Protein AF-A0AAD9Z1I6-F1 (afdb_monomer_lite)

Radius of gyration: 18.38 Å; chains: 1; bounding box: 51×48×44 Å

Sequence (221 aa):
MAVVKNGMLHIYGGSETFVGSNDYGVANGSITIEDNIHLISINLTTSWDWKTDTVETIMNVTSDPRTGQSPPQVVRGALYQGSAEDYNFYLYGGTTSYLNTTFQGWQNTTPATYSLWAYDDTLRQEWDQFNVGPSEANRSSSGASAEAPDQGLAFYFNGEIDNGSSSATANLMSSVQTVLDGMIVINAEDHNARNLSTSIVVRNRPRIQGQMQYVPSIGEK

Secondary structure (DSSP, 8-state):
-EEEETTEEEEE-SEEEEEEE-TTS-EEEEEEEEE--EEEEEE-SS---TTT---EEEEEPPPPTTT-PPPP--BS-EEE---TT--EEEEE--B---S-TTSTT--PPPPGGG-EEEEETTTT--EEEE---GGGSS--SEEEEEEEGGGTEEEEEEEEE-TTS-TTTTT--TT--EE--SEEEEETTT--EEEE--HHHHTT----S------TTTT--

Foldseek 3Di:
DWDDEPQKIKDAKDKDWDFDADPVRHGDHDIDIGIDQWIKMFGRPDDDDPVPDDRIDTHGFAAAPVPRHTDARFDAWDWARFANPDQKIKTAAGFQDVPDCPDPSGDAFAFQQFRMKIARNPDPRHIHTDRQDDLRRWGANHAAKEDDNNQRKIKGFKAWGALRRHPVRVPPDPPDTDMNAAMWIARNVVRHIDGHGPCVPPVPDTGRYDYDYDDPPVPPD

Organism: NCBI:txid209136

Structure (mmCIF, N/CA/C/O backbone):
data_AF-A0AAD9Z1I6-F1
#
_entry.id   AF-A0AAD9Z1I6-F1
#
loop_
_atom_site.group_PDB
_atom_site.id
_atom_site.type_symbol
_atom_site.label_atom_id
_atom_site.label_alt_id
_atom_site.label_comp_id
_atom_site.label_asym_id
_atom_site.label_entity_id
_atom_site.label_seq_id
_atom_site.pdbx_PDB_ins_code
_atom_site.Cartn_x
_atom_site.Cartn_y
_atom_site.Cartn_z
_atom_site.occupancy
_atom_site.B_iso_or_equiv
_atom_site.auth_seq_id
_atom_site.auth_comp_id
_atom_site.auth_asym_id
_atom_site.auth_atom_id
_atom_site.pdbx_PDB_model_num
ATOM 1 N N . MET A 1 1 ? -1.842 7.663 -1.336 1.00 92.31 1 MET A N 1
ATOM 2 C CA . MET A 1 1 ? -2.888 6.654 -1.019 1.00 92.31 1 MET A CA 1
ATOM 3 C C . MET A 1 1 ? -3.328 6.896 0.413 1.00 92.31 1 MET A C 1
ATOM 5 O O . MET A 1 1 ? -2.552 7.521 1.126 1.00 92.31 1 MET A O 1
ATOM 9 N N . ALA A 1 2 ? -4.518 6.464 0.837 1.00 94.81 2 ALA A N 1
ATOM 10 C CA . ALA A 1 2 ? -4.973 6.725 2.203 1.00 94.81 2 ALA A CA 1
ATOM 11 C C . ALA A 1 2 ? -5.809 5.580 2.787 1.00 94.81 2 ALA A C 1
ATOM 13 O O . ALA A 1 2 ? -6.484 4.881 2.033 1.00 94.81 2 ALA A O 1
ATOM 14 N N . VAL A 1 3 ? -5.768 5.421 4.110 1.00 95.75 3 VAL A N 1
ATOM 15 C CA . VAL A 1 3 ? -6.552 4.441 4.879 1.00 95.75 3 VAL A CA 1
ATOM 16 C C . VAL A 1 3 ? -6.915 5.019 6.241 1.00 95.75 3 VAL A C 1
ATOM 18 O O . VAL A 1 3 ? -6.158 5.813 6.795 1.00 95.75 3 VAL A O 1
ATOM 21 N N . VAL A 1 4 ? -8.070 4.633 6.780 1.00 94.81 4 VAL A N 1
ATOM 22 C CA . VAL A 1 4 ? -8.434 4.940 8.166 1.00 94.81 4 VAL A CA 1
ATOM 23 C C . VAL A 1 4 ? -8.218 3.695 9.014 1.00 94.81 4 VAL A C 1
ATOM 25 O O . VAL A 1 4 ? -8.762 2.639 8.695 1.00 94.81 4 VAL A O 1
ATOM 28 N N . LYS A 1 5 ? -7.451 3.823 10.095 1.00 93.81 5 LYS A N 1
ATOM 29 C CA . LYS A 1 5 ? -7.190 2.756 11.063 1.00 93.81 5 LYS A CA 1
ATOM 30 C C . LYS A 1 5 ? -7.170 3.354 12.466 1.00 93.81 5 LYS A C 1
ATOM 32 O O . LYS A 1 5 ? -6.691 4.463 12.646 1.00 93.81 5 LYS A O 1
ATOM 37 N N . ASN A 1 6 ? -7.792 2.684 13.438 1.00 91.00 6 ASN A N 1
ATOM 38 C CA . ASN A 1 6 ? -7.785 3.087 14.856 1.00 91.00 6 ASN A CA 1
ATOM 39 C C . ASN A 1 6 ? -8.142 4.566 15.137 1.00 91.00 6 ASN A C 1
ATOM 41 O O . ASN A 1 6 ? -7.641 5.175 16.079 1.00 91.00 6 ASN A O 1
ATOM 45 N N . GLY A 1 7 ? -9.026 5.165 14.329 1.00 91.19 7 GLY A N 1
ATOM 46 C CA . GLY A 1 7 ? -9.399 6.578 14.471 1.00 91.19 7 GLY A CA 1
ATOM 47 C C . GLY A 1 7 ? -8.363 7.571 13.933 1.00 91.19 7 GLY A C 1
ATOM 48 O O . GLY A 1 7 ? -8.481 8.764 14.201 1.00 91.19 7 GLY A O 1
ATOM 49 N N . MET A 1 8 ? -7.385 7.115 13.154 1.00 92.75 8 MET A N 1
ATOM 50 C CA . MET A 1 8 ? -6.426 7.935 12.420 1.00 92.75 8 MET A CA 1
ATOM 51 C C . MET A 1 8 ? -6.578 7.741 10.910 1.00 92.75 8 MET A C 1
ATOM 53 O O . MET A 1 8 ? -6.830 6.640 10.424 1.00 92.75 8 MET A O 1
ATOM 57 N N . LEU A 1 9 ? -6.435 8.828 10.154 1.00 94.62 9 LEU A N 1
ATOM 58 C CA . LEU A 1 9 ? -6.256 8.803 8.706 1.00 94.62 9 LEU A CA 1
ATOM 59 C C . LEU A 1 9 ? -4.764 8.763 8.404 1.00 94.62 9 LEU A C 1
ATOM 61 O O . LEU A 1 9 ? -4.058 9.713 8.730 1.00 94.62 9 LEU A O 1
ATOM 65 N N . HIS A 1 10 ? -4.313 7.723 7.720 1.00 95.38 10 HIS A N 1
ATOM 66 C CA . HIS A 1 10 ? -2.945 7.586 7.240 1.00 95.38 10 HIS A CA 1
ATOM 67 C C . HIS A 1 10 ? -2.876 7.886 5.751 1.00 95.38 10 HIS A C 1
ATOM 69 O O . HIS A 1 10 ? -3.701 7.401 4.976 1.00 95.38 10 HIS A O 1
ATOM 75 N N . ILE A 1 11 ? -1.871 8.654 5.344 1.00 94.44 11 ILE A N 1
ATOM 76 C CA . ILE A 1 11 ? -1.566 8.985 3.957 1.00 94.44 11 ILE A CA 1
ATOM 77 C C . ILE A 1 11 ? -0.121 8.583 3.685 1.00 94.44 11 ILE A C 1
ATOM 79 O O . ILE A 1 11 ? 0.808 9.078 4.322 1.00 94.44 11 ILE A O 1
ATOM 83 N N . TYR A 1 12 ? 0.055 7.697 2.709 1.00 93.62 12 TYR A N 1
ATOM 84 C CA . TYR A 1 12 ? 1.365 7.226 2.269 1.00 93.62 12 TYR A CA 1
ATOM 85 C C . TYR A 1 12 ? 1.517 7.366 0.752 1.00 93.62 12 TYR A C 1
ATOM 87 O O . TYR A 1 12 ? 0.584 7.069 -0.014 1.00 93.62 12 TYR A O 1
ATOM 95 N N . GLY A 1 13 ? 2.689 7.835 0.323 1.00 87.69 13 GLY A N 1
ATOM 96 C CA . GLY A 1 13 ? 3.002 8.160 -1.069 1.00 87.69 13 GLY A CA 1
ATOM 97 C C . GLY A 1 13 ? 2.219 9.363 -1.612 1.00 87.69 13 GLY A C 1
ATOM 98 O O . GLY A 1 13 ? 1.579 10.111 -0.871 1.00 87.69 13 GLY A O 1
ATOM 99 N N . GLY A 1 14 ? 2.231 9.524 -2.936 1.00 84.44 14 GLY A N 1
ATOM 100 C CA . GLY A 1 14 ? 1.747 10.736 -3.613 1.00 84.44 14 GLY A CA 1
ATOM 101 C C . GLY A 1 14 ? 2.885 11.712 -3.901 1.00 84.44 14 GLY A C 1
ATOM 102 O O . GLY A 1 14 ? 4.032 11.406 -3.601 1.00 84.44 14 GLY A O 1
ATOM 103 N N . SER A 1 15 ? 2.569 12.859 -4.505 1.00 85.12 15 SER A N 1
ATOM 104 C CA . SER A 1 15 ? 3.568 13.885 -4.819 1.00 85.12 15 SER A CA 1
ATOM 105 C C . SER A 1 15 ? 3.502 15.041 -3.827 1.00 85.12 15 SER A C 1
ATOM 107 O O . SER A 1 15 ? 2.415 15.502 -3.480 1.00 85.12 15 SER A O 1
ATOM 109 N N . GLU A 1 16 ? 4.663 15.524 -3.414 1.00 86.00 16 GLU A N 1
ATOM 110 C CA . GLU A 1 16 ? 4.864 16.620 -2.476 1.00 86.00 16 GLU A CA 1
ATOM 111 C C . GLU A 1 16 ? 5.755 17.694 -3.108 1.00 86.00 16 GLU A C 1
ATOM 113 O O . GLU A 1 16 ? 6.582 17.428 -3.981 1.00 86.00 16 GLU A O 1
ATOM 118 N N . THR A 1 17 ? 5.542 18.941 -2.695 1.00 86.88 17 THR A N 1
ATOM 119 C CA . THR A 1 17 ? 6.359 20.073 -3.126 1.00 86.88 17 THR A CA 1
ATOM 120 C C . THR A 1 17 ? 7.393 20.389 -2.058 1.00 86.88 17 THR A C 1
ATOM 122 O O . THR A 1 17 ? 7.037 20.775 -0.949 1.00 86.88 17 THR A O 1
ATOM 125 N N . PHE A 1 18 ? 8.666 20.291 -2.418 1.00 83.56 18 PHE A N 1
ATOM 126 C CA . PHE A 1 18 ? 9.790 20.591 -1.546 1.00 83.56 18 PHE A CA 1
ATOM 127 C C . PHE A 1 18 ? 10.361 21.964 -1.891 1.00 83.56 18 PHE A C 1
ATOM 129 O O . PHE A 1 18 ? 10.536 22.321 -3.060 1.00 83.56 18 PHE A O 1
ATOM 136 N N . VAL A 1 19 ? 10.669 22.743 -0.858 1.00 85.75 19 VAL A N 1
ATOM 137 C CA . VAL A 1 19 ? 11.405 23.998 -0.983 1.00 85.75 19 VAL A CA 1
ATOM 138 C C . VAL A 1 19 ? 12.446 24.051 0.123 1.00 85.75 19 VAL A C 1
ATOM 140 O O . VAL A 1 19 ? 12.139 23.805 1.287 1.00 85.75 19 VAL A O 1
ATOM 143 N N . GLY A 1 20 ? 13.695 24.344 -0.243 1.00 79.19 20 GLY A N 1
ATOM 144 C CA . GLY A 1 20 ? 14.735 24.587 0.752 1.00 79.19 20 GLY A CA 1
ATOM 145 C C . GLY A 1 20 ? 14.329 25.745 1.662 1.00 79.19 20 GLY A C 1
ATOM 146 O O . GLY A 1 20 ? 13.662 26.679 1.222 1.00 79.19 20 GLY A O 1
ATOM 147 N N . SER A 1 21 ? 14.722 25.703 2.928 1.00 82.50 21 SER A N 1
ATOM 148 C CA . SER A 1 21 ? 14.569 26.824 3.856 1.00 82.50 21 SER A CA 1
ATOM 149 C C . SER A 1 21 ? 15.943 27.315 4.289 1.00 82.50 21 SER A C 1
ATOM 151 O O . SER A 1 21 ? 16.862 26.518 4.471 1.00 82.50 21 SER A O 1
ATOM 153 N N . ASN A 1 22 ? 16.101 28.625 4.466 1.00 81.50 22 ASN A N 1
ATOM 154 C CA . ASN A 1 22 ? 17.287 29.157 5.134 1.00 81.50 22 ASN A CA 1
ATOM 155 C C . ASN A 1 22 ? 17.230 28.898 6.653 1.00 81.50 22 ASN A C 1
ATOM 157 O O . ASN A 1 22 ? 16.216 28.438 7.179 1.00 81.50 22 ASN A O 1
ATOM 161 N N . ASP A 1 23 ? 18.294 29.269 7.367 1.00 84.38 23 ASP A N 1
ATOM 162 C CA . ASP A 1 23 ? 18.404 29.120 8.830 1.00 84.38 23 ASP A CA 1
ATOM 163 C C . ASP A 1 23 ? 17.313 29.871 9.625 1.00 84.38 23 ASP A C 1
ATOM 165 O O . ASP A 1 23 ? 17.155 29.660 10.825 1.00 84.38 23 ASP A O 1
ATOM 169 N N . TYR A 1 24 ? 16.545 30.746 8.966 1.00 81.31 24 TYR A N 1
ATOM 170 C CA . TYR A 1 24 ? 15.430 31.499 9.544 1.00 81.31 24 TYR A CA 1
ATOM 171 C C . TYR A 1 24 ? 14.056 30.911 9.182 1.00 81.31 24 TYR A C 1
ATOM 173 O O . TYR A 1 24 ? 13.036 31.550 9.434 1.00 81.31 24 TYR A O 1
ATOM 181 N N . GLY A 1 25 ? 14.012 29.726 8.561 1.00 75.00 25 GLY A N 1
ATOM 182 C CA . GLY A 1 25 ? 12.773 29.058 8.148 1.00 75.00 25 GLY A CA 1
ATOM 183 C C . GLY A 1 25 ? 12.077 29.707 6.949 1.00 75.00 25 GLY A C 1
ATOM 184 O O . GLY A 1 25 ? 10.952 29.341 6.616 1.00 75.00 25 GLY A O 1
ATOM 185 N N . VAL A 1 26 ? 12.720 30.671 6.281 1.00 83.25 26 VAL A N 1
ATOM 186 C CA . VAL A 1 26 ? 12.178 31.302 5.074 1.00 83.25 26 VAL A CA 1
ATOM 187 C C . VAL A 1 26 ? 12.525 30.434 3.875 1.00 83.25 26 VAL A C 1
ATOM 189 O O . VAL A 1 26 ? 13.690 30.071 3.691 1.00 83.25 26 VAL A O 1
ATOM 192 N N . ALA A 1 27 ? 11.518 30.142 3.048 1.00 81.44 27 ALA A N 1
ATOM 193 C CA . ALA A 1 27 ? 11.693 29.438 1.785 1.00 81.44 27 ALA A CA 1
ATOM 194 C C . ALA A 1 27 ? 12.800 30.107 0.949 1.00 81.44 27 ALA A C 1
ATOM 196 O O . ALA A 1 27 ? 12.717 31.282 0.585 1.00 81.44 27 ALA A O 1
ATOM 197 N N . ASN A 1 28 ? 13.860 29.354 0.689 1.00 80.94 28 ASN A N 1
ATOM 198 C CA . ASN A 1 28 ? 15.049 29.762 -0.031 1.00 80.94 28 ASN A CA 1
ATOM 199 C C . ASN A 1 28 ? 15.549 28.579 -0.867 1.00 80.94 28 ASN A C 1
ATOM 201 O O . ASN A 1 28 ? 16.143 27.636 -0.345 1.00 80.94 28 ASN A O 1
ATOM 205 N N . GLY A 1 29 ? 15.298 28.631 -2.172 1.00 80.69 29 GLY A N 1
ATOM 206 C CA . GLY A 1 29 ? 15.714 27.601 -3.115 1.00 80.69 29 GLY A CA 1
ATOM 207 C C . GLY A 1 29 ? 14.711 27.411 -4.244 1.00 80.69 29 GLY A C 1
ATOM 208 O O . GLY A 1 29 ? 13.663 28.056 -4.291 1.00 80.69 29 GLY A O 1
ATOM 209 N N . SER A 1 30 ? 15.054 26.518 -5.166 1.00 82.25 30 SER A N 1
ATOM 210 C CA . SER A 1 30 ? 14.133 26.071 -6.206 1.00 82.25 30 SER A CA 1
ATOM 211 C C . SER A 1 30 ? 13.047 25.187 -5.604 1.00 82.25 30 SER A C 1
ATOM 213 O O . SER A 1 30 ? 13.321 24.366 -4.733 1.00 82.25 30 SER A O 1
ATOM 215 N N . ILE A 1 31 ? 11.826 25.350 -6.104 1.00 84.81 31 ILE A N 1
ATOM 216 C CA . ILE A 1 31 ? 10.712 24.454 -5.809 1.00 84.81 31 ILE A CA 1
ATOM 217 C C . ILE A 1 31 ? 10.910 23.168 -6.616 1.00 84.81 31 ILE A C 1
ATOM 219 O O . ILE A 1 31 ? 11.106 23.235 -7.832 1.00 84.81 31 ILE A O 1
ATOM 223 N N . THR A 1 32 ? 10.834 22.015 -5.960 1.00 85.31 32 THR A N 1
ATOM 224 C CA . THR A 1 32 ? 10.881 20.691 -6.598 1.00 85.31 32 THR A CA 1
ATOM 225 C C . THR A 1 32 ? 9.619 19.902 -6.256 1.00 85.31 32 THR A C 1
ATOM 227 O O . THR A 1 32 ? 9.061 20.073 -5.176 1.00 85.31 32 THR A O 1
ATOM 230 N N . ILE A 1 33 ? 9.129 19.076 -7.182 1.00 85.19 33 ILE A N 1
ATOM 231 C CA . ILE A 1 33 ? 7.944 18.231 -6.976 1.00 85.19 33 ILE A CA 1
ATOM 232 C C . ILE A 1 33 ? 8.412 16.786 -7.022 1.00 85.19 33 ILE A C 1
ATOM 234 O O . ILE A 1 33 ? 8.887 16.335 -8.061 1.00 85.19 33 ILE A O 1
ATOM 238 N N . GLU A 1 34 ? 8.257 16.079 -5.911 1.00 85.44 34 GLU A N 1
ATOM 239 C CA . GLU A 1 34 ? 8.837 14.752 -5.694 1.00 85.44 34 GLU A CA 1
ATOM 240 C C . GLU A 1 34 ? 7.814 13.810 -5.072 1.00 85.44 34 GLU A C 1
ATOM 242 O O . GLU A 1 34 ? 6.710 14.230 -4.731 1.00 85.44 34 GLU A O 1
ATOM 247 N N . ASP A 1 35 ? 8.166 12.539 -4.908 1.00 85.50 35 ASP A N 1
ATOM 248 C CA . ASP A 1 35 ? 7.337 11.614 -4.141 1.00 85.50 35 ASP A CA 1
ATOM 249 C C . ASP A 1 35 ? 7.425 11.935 -2.640 1.00 85.50 35 ASP A C 1
ATOM 251 O O . ASP A 1 35 ? 8.503 12.191 -2.104 1.00 85.50 35 ASP A O 1
ATOM 255 N N . ASN A 1 36 ? 6.281 11.893 -1.954 1.00 87.19 36 ASN A N 1
ATOM 256 C CA . ASN A 1 36 ? 6.214 12.005 -0.501 1.00 87.19 36 ASN A CA 1
ATOM 257 C C . ASN A 1 36 ? 6.940 10.808 0.134 1.00 87.19 36 ASN A C 1
ATOM 259 O O . ASN A 1 36 ? 6.563 9.649 -0.072 1.00 87.19 36 ASN A O 1
ATOM 263 N N . ILE A 1 37 ? 7.966 11.110 0.927 1.00 87.31 37 ILE A N 1
ATOM 264 C CA . ILE A 1 37 ? 8.825 10.126 1.595 1.00 87.31 37 ILE A CA 1
ATOM 265 C C . ILE A 1 37 ? 8.408 9.843 3.044 1.00 87.31 37 ILE A C 1
ATOM 267 O O . ILE A 1 37 ? 9.095 9.102 3.749 1.00 87.31 37 ILE A O 1
ATOM 271 N N . HIS A 1 38 ? 7.298 10.426 3.489 1.00 90.75 38 HIS A N 1
ATOM 272 C CA . HIS A 1 38 ? 6.789 10.362 4.851 1.00 90.75 38 HIS A CA 1
ATOM 273 C C . HIS A 1 38 ? 5.449 9.622 4.929 1.00 90.75 38 HIS A C 1
ATOM 275 O O . HIS A 1 38 ? 4.674 9.548 3.971 1.00 90.75 38 HIS A O 1
ATOM 281 N N . LEU A 1 39 ? 5.159 9.095 6.118 1.00 93.31 39 LEU A N 1
ATOM 282 C CA . LEU A 1 39 ? 3.814 8.689 6.505 1.00 93.31 39 LEU A CA 1
ATOM 283 C C . LEU A 1 39 ? 3.157 9.866 7.225 1.00 93.31 39 LEU A C 1
ATOM 285 O O . LEU A 1 39 ? 3.594 10.263 8.305 1.00 93.31 39 LEU A O 1
ATOM 289 N N . ILE A 1 40 ? 2.106 10.421 6.631 1.00 93.50 40 ILE A N 1
ATOM 290 C CA . ILE A 1 40 ? 1.338 11.515 7.228 1.00 93.50 40 ILE A CA 1
ATOM 291 C C . ILE A 1 40 ? 0.131 10.900 7.924 1.00 93.50 40 ILE A C 1
ATOM 293 O O . ILE A 1 40 ? -0.593 10.114 7.317 1.00 93.50 40 ILE A O 1
ATOM 297 N N . SER A 1 41 ? -0.088 11.234 9.192 1.00 93.69 41 SER A N 1
ATOM 298 C CA . SER A 1 41 ? -1.228 10.736 9.967 1.00 93.69 41 SER A CA 1
ATOM 299 C C . SER A 1 41 ? -2.023 11.878 10.578 1.00 93.69 41 SER A C 1
ATOM 301 O O . SER A 1 41 ? -1.446 12.842 11.073 1.00 93.69 41 SER A O 1
ATOM 303 N N . ILE A 1 42 ? -3.349 11.777 10.540 1.00 92.75 42 ILE A N 1
ATOM 304 C CA . ILE A 1 42 ? -4.271 12.792 11.057 1.00 92.75 42 ILE A CA 1
ATOM 305 C C . ILE A 1 42 ? -5.229 12.120 12.033 1.00 92.75 42 ILE A C 1
ATOM 307 O O . ILE A 1 42 ? -5.910 11.157 11.681 1.00 92.75 42 ILE A O 1
ATOM 311 N N . ASN A 1 43 ? -5.314 12.645 13.253 1.00 91.12 43 ASN A N 1
ATOM 312 C CA . ASN A 1 43 ? -6.239 12.132 14.257 1.00 91.12 43 ASN A CA 1
ATOM 313 C C . ASN A 1 43 ? -7.691 12.522 13.913 1.00 91.12 43 ASN A C 1
ATOM 315 O O . ASN A 1 43 ? -8.015 13.703 13.799 1.00 91.12 43 ASN A O 1
ATOM 319 N N . LEU A 1 44 ? -8.568 11.526 13.767 1.00 91.75 44 LEU A N 1
ATOM 320 C CA . LEU A 1 44 ? -9.995 11.693 13.470 1.00 91.75 44 LEU A CA 1
ATOM 321 C C . LEU A 1 44 ? -10.902 11.553 14.704 1.00 91.75 44 LEU A C 1
ATOM 323 O O . LEU A 1 44 ? -12.119 11.687 14.587 1.00 91.75 44 LEU A O 1
ATOM 327 N N . THR A 1 45 ? -10.348 11.281 15.888 1.00 91.38 45 THR A N 1
ATOM 328 C CA . THR A 1 45 ? -11.120 11.170 17.144 1.00 91.38 45 THR A CA 1
ATOM 329 C C . THR A 1 45 ? -11.591 12.524 17.680 1.00 91.38 45 THR A C 1
ATOM 331 O O . THR A 1 45 ? -12.493 12.587 18.516 1.00 91.38 45 THR A O 1
ATOM 334 N N . THR A 1 46 ? -11.019 13.615 17.171 1.00 88.81 46 THR A N 1
ATOM 335 C CA . THR A 1 46 ? -11.372 14.995 17.508 1.00 88.81 46 THR A CA 1
ATOM 336 C C . THR A 1 46 ? -11.711 15.776 16.245 1.00 88.81 46 THR A C 1
ATOM 338 O O . THR A 1 46 ? -11.101 15.577 15.197 1.00 88.81 46 THR A O 1
ATOM 341 N N . SER A 1 47 ? -12.676 16.692 16.338 1.00 88.19 47 SER A N 1
ATOM 342 C CA . SER A 1 47 ? -12.925 17.662 15.266 1.00 88.19 47 SER A CA 1
ATOM 343 C C . SER A 1 47 ? -11.757 18.639 15.144 1.00 88.19 47 SER A C 1
ATOM 345 O O . SER A 1 47 ? -11.133 18.967 16.151 1.00 88.19 47 SER A O 1
ATOM 347 N N . TRP A 1 48 ? -11.494 19.111 13.928 1.00 88.12 48 TRP A N 1
ATOM 348 C CA . TRP A 1 48 ? -10.402 20.032 13.627 1.00 88.12 48 TRP A CA 1
ATOM 349 C C . TRP A 1 48 ? -10.816 21.062 12.571 1.00 88.12 48 TRP A C 1
ATOM 351 O O . TRP A 1 48 ? -11.673 20.786 11.724 1.00 88.12 48 TRP A O 1
ATOM 361 N N . ASP A 1 49 ? -10.211 22.248 12.624 1.00 86.69 49 ASP A N 1
ATOM 362 C CA . ASP A 1 49 ? -10.313 23.302 11.613 1.00 86.69 49 ASP A CA 1
ATOM 363 C C . ASP A 1 49 ? -8.978 23.442 10.874 1.00 86.69 49 ASP A C 1
ATOM 365 O O . ASP A 1 49 ? -7.954 23.816 11.444 1.00 86.69 49 ASP A O 1
ATOM 369 N N . TRP A 1 50 ? -9.007 23.187 9.565 1.00 81.81 50 TRP A N 1
ATOM 370 C CA . TRP A 1 50 ? -7.842 23.258 8.680 1.00 81.81 50 TRP A CA 1
ATOM 371 C C . TRP A 1 50 ? -7.137 24.622 8.676 1.00 81.81 50 TRP A C 1
ATOM 373 O O . TRP A 1 50 ? -5.991 24.716 8.240 1.00 81.81 50 TRP A O 1
ATOM 383 N N . LYS A 1 51 ? -7.817 25.693 9.105 1.00 85.12 51 LYS A N 1
ATOM 384 C CA . LYS A 1 51 ? -7.250 27.047 9.148 1.00 85.12 51 LYS A CA 1
ATOM 385 C C . LYS A 1 51 ? -6.442 27.327 10.405 1.00 85.12 51 LYS A C 1
ATOM 387 O O . LYS A 1 51 ? -5.609 28.231 10.375 1.00 85.12 51 LYS A O 1
ATOM 392 N N . THR A 1 52 ? -6.744 26.648 11.507 1.00 85.06 52 THR A N 1
ATOM 393 C CA . THR A 1 52 ? -6.200 26.989 12.829 1.00 85.06 52 THR A CA 1
ATOM 394 C C . THR A 1 52 ? -5.433 25.855 13.473 1.00 85.06 52 THR A C 1
ATOM 396 O O . THR A 1 52 ? -4.562 26.125 14.298 1.00 85.06 52 THR A O 1
ATOM 399 N N . ASP A 1 53 ? -5.722 24.614 13.093 1.00 83.06 53 ASP A N 1
ATOM 400 C CA . ASP A 1 53 ? -5.217 23.446 13.792 1.00 83.06 53 ASP A CA 1
ATOM 401 C C . ASP A 1 53 ? -4.140 22.751 12.958 1.00 83.06 53 ASP A C 1
ATOM 403 O O . ASP A 1 53 ? -4.356 22.376 11.804 1.00 83.06 53 ASP A O 1
ATOM 407 N N . THR A 1 54 ? -2.976 22.520 13.563 1.00 75.88 54 THR A N 1
ATOM 408 C CA . THR A 1 54 ? -1.989 21.571 13.037 1.00 75.88 54 THR A CA 1
ATOM 409 C C . THR A 1 54 ? -2.292 20.204 13.638 1.00 75.88 54 THR A C 1
ATOM 411 O O . THR A 1 54 ? -1.929 19.927 14.779 1.00 75.88 54 THR A O 1
ATOM 414 N N . VAL A 1 55 ? -3.007 19.366 12.888 1.00 83.81 55 VAL A N 1
ATOM 415 C CA . VAL A 1 55 ? -3.433 18.023 13.336 1.00 83.81 55 VAL A CA 1
ATOM 416 C C . VAL A 1 55 ? -2.646 16.882 12.701 1.00 83.81 55 VAL A C 1
ATOM 418 O O . VAL A 1 55 ? -2.877 15.715 13.018 1.00 83.81 55 VAL A O 1
ATOM 421 N N . GLU A 1 56 ? -1.732 17.214 11.795 1.00 88.31 56 GLU A N 1
ATOM 422 C CA . GLU A 1 56 ? -0.900 16.239 11.111 1.00 88.31 56 GLU A CA 1
ATOM 423 C C . GLU A 1 56 ? 0.308 15.839 11.958 1.00 88.31 56 GLU A C 1
ATOM 425 O O . GLU A 1 56 ? 0.988 16.660 12.572 1.00 88.31 56 GLU A O 1
ATOM 430 N N . THR A 1 57 ? 0.583 14.542 11.966 1.00 90.00 57 THR A N 1
ATOM 431 C CA . THR A 1 57 ? 1.834 13.964 12.441 1.00 90.00 57 THR A CA 1
ATOM 432 C C . THR A 1 57 ? 2.576 13.429 11.229 1.00 90.00 57 THR A C 1
ATOM 434 O O . THR A 1 57 ? 2.069 12.556 10.523 1.00 90.00 57 THR A O 1
ATOM 437 N N . ILE A 1 58 ? 3.772 13.959 10.985 1.00 90.12 58 ILE A N 1
ATOM 438 C CA . ILE A 1 58 ? 4.642 13.533 9.889 1.00 90.12 58 ILE A CA 1
ATOM 439 C C . ILE A 1 58 ? 5.674 12.570 10.466 1.00 90.12 58 ILE A C 1
ATOM 441 O O . ILE A 1 58 ? 6.474 12.943 11.325 1.00 90.12 58 ILE A O 1
ATOM 445 N N . MET A 1 59 ? 5.642 11.323 10.008 1.00 90.25 59 MET A N 1
ATOM 446 C CA . MET A 1 59 ? 6.540 10.268 10.465 1.00 90.25 59 MET A CA 1
ATOM 447 C C . MET A 1 59 ? 7.518 9.882 9.363 1.00 90.25 59 MET A C 1
ATOM 449 O O . MET A 1 59 ? 7.150 9.707 8.197 1.00 90.25 59 MET A O 1
ATOM 453 N N . ASN A 1 60 ? 8.781 9.720 9.749 1.00 88.56 60 ASN A N 1
ATOM 454 C CA . ASN A 1 60 ? 9.780 9.139 8.868 1.00 88.56 60 ASN A CA 1
ATOM 455 C C . ASN A 1 60 ? 9.489 7.658 8.669 1.00 88.56 60 ASN A C 1
ATOM 457 O O . ASN A 1 60 ? 9.173 6.934 9.610 1.00 88.56 60 ASN A O 1
ATOM 461 N N . VAL A 1 61 ? 9.640 7.217 7.430 1.00 87.31 61 VAL A N 1
ATOM 462 C CA . VAL A 1 61 ? 9.493 5.817 7.067 1.00 87.31 61 VAL A CA 1
ATOM 463 C C . VAL A 1 61 ? 10.690 5.033 7.596 1.00 87.31 61 VAL A C 1
ATOM 465 O O . VAL A 1 61 ? 11.837 5.342 7.272 1.00 87.31 61 VAL A O 1
ATOM 468 N N . THR A 1 62 ? 10.417 4.019 8.408 1.00 87.06 62 THR A N 1
ATOM 469 C CA . THR A 1 62 ? 11.418 3.085 8.927 1.00 87.06 62 THR A CA 1
ATOM 470 C C . THR A 1 62 ? 11.578 1.886 7.994 1.00 87.06 62 THR A C 1
ATOM 472 O O . THR A 1 62 ? 10.663 1.519 7.256 1.00 87.06 62 THR A O 1
ATOM 475 N N . SER A 1 63 ? 12.771 1.294 7.993 1.00 88.94 63 SER A N 1
ATOM 476 C CA . SER A 1 63 ? 13.014 0.029 7.298 1.00 88.94 63 SER A CA 1
ATOM 477 C C . SER A 1 63 ? 12.474 -1.150 8.097 1.00 88.94 63 SER A C 1
ATOM 479 O O . SER A 1 63 ? 12.478 -1.111 9.325 1.00 88.94 63 SER A O 1
ATOM 481 N N . ASP A 1 64 ? 12.116 -2.223 7.394 1.00 89.00 64 ASP A N 1
ATOM 482 C CA . ASP A 1 64 ? 11.782 -3.507 7.999 1.00 89.00 64 ASP A CA 1
ATOM 483 C C . ASP A 1 64 ? 12.936 -3.976 8.906 1.00 89.00 64 ASP A C 1
ATOM 485 O O . ASP A 1 64 ? 14.077 -4.099 8.438 1.00 89.00 64 ASP A O 1
ATOM 489 N N . PRO A 1 65 ? 12.679 -4.246 10.199 1.00 86.75 65 PRO A N 1
ATOM 490 C CA . PRO A 1 65 ? 13.730 -4.542 11.173 1.00 86.75 65 PRO A CA 1
ATOM 491 C C . PRO A 1 65 ? 14.410 -5.899 10.937 1.00 86.75 65 PRO A C 1
ATOM 493 O O . PRO A 1 65 ? 15.514 -6.137 11.430 1.00 86.75 65 PRO A O 1
ATOM 496 N N . ARG A 1 66 ? 13.777 -6.807 10.184 1.00 87.81 66 ARG A N 1
ATOM 497 C CA . ARG A 1 66 ? 14.276 -8.159 9.891 1.00 87.81 66 ARG A CA 1
ATOM 498 C C . ARG A 1 66 ? 15.166 -8.171 8.651 1.00 87.81 66 ARG A C 1
ATOM 500 O O . ARG A 1 66 ? 16.112 -8.954 8.584 1.00 87.81 66 ARG A O 1
ATOM 507 N N . THR A 1 67 ? 14.860 -7.332 7.662 1.00 87.88 67 THR A N 1
ATOM 508 C CA . THR A 1 67 ? 15.508 -7.352 6.337 1.00 87.88 67 THR A CA 1
ATOM 509 C C . THR A 1 67 ? 16.286 -6.082 5.998 1.00 87.88 67 THR A C 1
ATOM 511 O O . THR A 1 67 ? 17.084 -6.083 5.057 1.00 87.88 67 THR A O 1
ATOM 514 N N . GLY A 1 68 ? 16.067 -4.998 6.744 1.00 88.75 68 GLY A N 1
ATOM 515 C CA . GLY A 1 68 ? 16.648 -3.678 6.508 1.00 88.75 68 GLY A CA 1
ATOM 516 C C . GLY A 1 68 ? 16.091 -2.951 5.279 1.00 88.75 68 GLY A C 1
ATOM 517 O O . GLY A 1 68 ? 16.572 -1.864 4.959 1.00 88.75 68 GLY A O 1
ATOM 518 N N . GLN A 1 69 ? 15.104 -3.524 4.583 1.00 88.50 69 GLN A N 1
ATOM 519 C CA . GLN A 1 69 ? 14.499 -2.928 3.393 1.00 88.50 69 GLN A CA 1
ATOM 520 C C . GLN A 1 69 ? 13.461 -1.877 3.782 1.00 88.50 69 GLN A C 1
ATOM 522 O O . GLN A 1 69 ? 12.633 -2.113 4.655 1.00 88.50 69 GLN A O 1
ATOM 527 N N . SER A 1 70 ? 13.485 -0.720 3.128 1.00 89.38 70 SER A N 1
ATOM 528 C CA . SER A 1 70 ? 12.439 0.291 3.297 1.00 89.38 70 SER A CA 1
ATOM 529 C C . SER A 1 70 ? 11.214 -0.058 2.446 1.00 89.38 70 SER A C 1
ATOM 531 O O . SER A 1 70 ? 11.384 -0.607 1.351 1.00 89.38 70 SER A O 1
ATOM 533 N N . PRO A 1 71 ? 9.991 0.271 2.902 1.00 90.56 71 PRO A N 1
ATOM 534 C CA . PRO A 1 71 ? 8.799 0.094 2.090 1.00 90.56 71 PRO A CA 1
ATOM 535 C C . PRO A 1 71 ? 8.889 0.923 0.804 1.00 90.56 71 PRO A C 1
ATOM 537 O O . PRO A 1 71 ? 9.533 1.983 0.766 1.00 90.56 71 PRO A O 1
ATOM 540 N N . PRO A 1 72 ? 8.234 0.453 -0.266 1.00 89.25 72 PRO A N 1
ATOM 541 C CA . PRO A 1 72 ? 8.335 1.090 -1.555 1.00 89.25 72 PRO A CA 1
ATOM 542 C C . PRO A 1 72 ? 7.553 2.408 -1.569 1.00 89.25 72 PRO A C 1
ATOM 544 O O . PRO A 1 72 ? 6.344 2.422 -1.335 1.00 89.25 72 PRO A O 1
ATOM 547 N N . GLN A 1 73 ? 8.216 3.508 -1.926 1.00 88.94 73 GLN A N 1
ATOM 548 C CA . GLN A 1 73 ? 7.555 4.768 -2.269 1.00 88.94 73 GLN A CA 1
ATOM 549 C C . GLN A 1 73 ? 6.891 4.580 -3.620 1.00 88.94 73 GLN A C 1
ATOM 551 O O . GLN A 1 73 ? 7.543 4.481 -4.663 1.00 88.94 73 GLN A O 1
ATOM 556 N N . VAL A 1 74 ? 5.572 4.469 -3.574 1.00 89.88 74 VAL A N 1
ATOM 557 C CA . VAL A 1 74 ? 4.765 4.272 -4.764 1.00 89.88 74 VAL A CA 1
ATOM 558 C C . VAL A 1 74 ? 3.626 5.253 -4.842 1.00 89.88 74 VAL A C 1
ATOM 560 O O . VAL A 1 74 ? 3.031 5.669 -3.846 1.00 89.88 74 VAL A O 1
ATOM 563 N N . VAL A 1 75 ? 3.263 5.546 -6.080 1.00 90.12 75 VAL A N 1
ATOM 564 C CA . VAL A 1 75 ? 1.992 6.160 -6.430 1.00 90.12 75 VAL A CA 1
ATOM 565 C C . VAL A 1 75 ? 1.036 5.083 -6.945 1.00 90.12 75 VAL A C 1
ATOM 567 O O . VAL A 1 75 ? 1.465 4.028 -7.403 1.00 90.12 75 VAL A O 1
ATOM 570 N N . ARG A 1 76 ? -0.277 5.350 -6.886 1.00 90.44 76 ARG A N 1
ATOM 571 C CA . ARG A 1 76 ? -1.342 4.502 -7.477 1.00 90.44 76 ARG A CA 1
ATOM 572 C C . ARG A 1 76 ? -1.484 3.072 -6.914 1.00 90.44 76 ARG A C 1
ATOM 574 O O . ARG A 1 76 ? -2.206 2.262 -7.493 1.00 90.44 76 ARG A O 1
ATOM 581 N N . GLY A 1 77 ? -0.850 2.767 -5.785 1.00 91.69 77 GLY A N 1
ATOM 582 C CA . GLY A 1 77 ? -1.149 1.557 -5.015 1.00 91.69 77 GLY A CA 1
ATOM 583 C C . GLY A 1 77 ? -2.438 1.686 -4.199 1.00 91.69 77 GLY A C 1
ATOM 584 O O . GLY A 1 77 ? -3.227 2.618 -4.386 1.00 91.69 77 GLY A O 1
ATOM 585 N N . ALA A 1 78 ? -2.627 0.763 -3.264 1.00 94.00 78 ALA A N 1
ATOM 586 C CA . ALA A 1 78 ? -3.740 0.747 -2.329 1.00 94.00 78 ALA A CA 1
ATOM 587 C C . ALA A 1 78 ? -3.236 0.542 -0.897 1.00 94.00 78 ALA A C 1
ATOM 589 O O . ALA A 1 78 ? -2.297 -0.223 -0.673 1.00 94.00 78 ALA A O 1
ATOM 590 N N . LEU A 1 79 ? -3.890 1.222 0.047 1.00 95.88 79 LEU A N 1
ATOM 591 C CA . LEU A 1 79 ? -3.767 0.928 1.469 1.00 95.88 79 LEU A CA 1
ATOM 592 C C . LEU A 1 79 ? -5.034 0.208 1.945 1.00 95.88 79 LEU A C 1
ATOM 594 O O . LEU A 1 79 ? -6.131 0.580 1.527 1.00 95.88 79 LEU A O 1
ATOM 598 N N . TYR A 1 80 ? -4.876 -0.786 2.814 1.00 96.12 80 TYR A N 1
ATOM 599 C CA . TYR A 1 80 ? -5.966 -1.576 3.392 1.00 96.12 80 TYR A CA 1
ATOM 600 C C . TYR A 1 80 ? -5.874 -1.572 4.908 1.00 96.12 80 TYR A C 1
ATOM 602 O O . TYR A 1 80 ? -4.787 -1.720 5.456 1.00 96.12 80 TYR A O 1
ATOM 610 N N . GLN A 1 81 ? -6.996 -1.445 5.598 1.00 95.44 81 GLN A N 1
ATOM 611 C CA . GLN A 1 81 ? -7.038 -1.371 7.054 1.00 95.44 81 GLN A CA 1
ATOM 612 C C . GLN A 1 81 ? -6.828 -2.734 7.731 1.00 95.44 81 GLN A C 1
ATOM 614 O O . GLN A 1 81 ? -6.621 -2.778 8.938 1.00 95.44 81 GLN A O 1
ATOM 619 N N . GLY A 1 82 ? -6.923 -3.843 6.990 1.00 94.25 82 GLY A N 1
ATOM 620 C CA . GLY A 1 82 ? -6.901 -5.188 7.570 1.00 94.25 82 GLY A CA 1
ATOM 621 C C . GLY A 1 82 ? -8.190 -5.527 8.325 1.00 94.25 82 GLY A C 1
ATOM 622 O O . GLY A 1 82 ? -9.240 -4.928 8.086 1.00 94.25 82 GLY A O 1
ATOM 623 N N . SER A 1 83 ? -8.129 -6.511 9.225 1.00 92.00 83 SER A N 1
ATOM 624 C CA . SER A 1 83 ? -9.275 -6.842 10.083 1.00 92.00 83 SER A CA 1
ATOM 625 C C . SER A 1 83 ? -9.433 -5.837 11.232 1.00 92.00 83 SER A C 1
ATOM 627 O O . SER A 1 83 ? -8.520 -5.064 11.531 1.00 92.00 83 SER A O 1
ATOM 629 N N . ALA A 1 84 ? -10.588 -5.839 11.901 1.00 88.00 84 ALA A N 1
ATOM 630 C CA . ALA A 1 84 ? -10.832 -4.957 13.047 1.00 88.00 84 ALA A CA 1
ATOM 631 C C . ALA A 1 84 ? -9.884 -5.223 14.236 1.00 88.00 84 ALA A C 1
ATOM 633 O O . ALA A 1 84 ? -9.534 -4.286 14.946 1.00 88.00 84 ALA A O 1
ATOM 634 N N . GLU A 1 85 ? -9.452 -6.474 14.418 1.00 88.56 85 GLU A N 1
ATOM 635 C CA . GLU A 1 85 ? -8.566 -6.904 15.513 1.00 88.56 85 GLU A CA 1
ATOM 636 C C . GLU A 1 85 ? -7.074 -6.791 15.157 1.00 88.56 85 GLU A C 1
ATOM 638 O O . GLU A 1 85 ? -6.201 -6.987 16.001 1.00 88.56 85 GLU A O 1
ATOM 643 N N . ASP A 1 86 ? -6.771 -6.502 13.893 1.00 90.50 86 ASP A N 1
ATOM 644 C CA . ASP A 1 86 ? -5.411 -6.298 13.417 1.00 90.50 86 ASP A CA 1
ATOM 645 C C . ASP A 1 86 ? -4.921 -4.901 13.804 1.00 90.50 86 ASP A C 1
ATOM 647 O O . ASP A 1 86 ? -5.654 -3.926 13.658 1.00 90.50 86 ASP A O 1
ATOM 651 N N . TYR A 1 87 ? -3.677 -4.768 14.250 1.00 91.75 87 TYR A N 1
ATOM 652 C CA . TYR A 1 87 ? -3.073 -3.458 14.511 1.00 91.75 87 TYR A CA 1
ATOM 653 C C . TYR A 1 87 ? -2.382 -2.865 13.288 1.00 91.75 87 TYR A C 1
ATOM 655 O O . TYR A 1 87 ? -1.969 -1.708 13.321 1.00 91.75 87 TYR A O 1
ATOM 663 N N . ASN A 1 88 ? -2.268 -3.637 12.211 1.00 94.75 88 ASN A N 1
ATOM 664 C CA . ASN A 1 88 ? -1.590 -3.201 11.011 1.00 94.75 88 ASN A CA 1
ATOM 665 C C . ASN A 1 88 ? -2.560 -2.616 9.985 1.00 94.75 88 ASN A C 1
ATOM 667 O O . ASN A 1 88 ? -3.734 -2.987 9.919 1.00 94.75 88 ASN A O 1
ATOM 671 N N . PHE A 1 89 ? -2.029 -1.752 9.125 1.00 95.94 89 PHE A N 1
ATOM 672 C CA . PHE A 1 89 ? -2.586 -1.517 7.796 1.00 95.94 89 PHE A CA 1
ATOM 673 C C . PHE A 1 89 ? -1.585 -1.973 6.735 1.00 95.94 89 PHE A C 1
ATOM 675 O O . PHE A 1 89 ? -0.389 -2.078 6.996 1.00 95.94 89 PHE A O 1
ATOM 682 N N . TYR A 1 90 ? -2.065 -2.234 5.526 1.00 95.81 90 TYR A N 1
ATOM 683 C CA . TYR A 1 90 ? -1.302 -2.907 4.484 1.00 95.81 90 TYR A CA 1
ATOM 684 C C . TYR A 1 90 ? -1.167 -2.058 3.234 1.00 95.81 90 TYR A C 1
ATOM 686 O O . TYR A 1 90 ? -2.120 -1.404 2.831 1.00 95.81 90 TYR A O 1
ATOM 694 N N . LEU A 1 91 ? -0.016 -2.130 2.579 1.00 94.75 91 LEU A N 1
ATOM 695 C CA . LEU A 1 91 ? 0.267 -1.554 1.273 1.00 94.75 91 LEU A CA 1
ATOM 696 C C . LEU A 1 91 ? 0.458 -2.672 0.247 1.00 94.75 91 LEU A C 1
ATOM 698 O O . LEU A 1 91 ? 1.283 -3.570 0.426 1.00 94.75 91 LEU A O 1
ATOM 702 N N . TYR A 1 92 ? -0.264 -2.564 -0.866 1.00 93.25 92 TYR A N 1
ATOM 703 C CA . TYR A 1 92 ? -0.076 -3.399 -2.050 1.00 93.25 92 TYR A CA 1
ATOM 704 C C . TYR A 1 92 ? -0.276 -2.572 -3.321 1.00 93.25 92 TYR A C 1
ATOM 706 O O . TYR A 1 92 ? -1.033 -1.599 -3.347 1.00 93.25 92 TYR A O 1
ATOM 714 N N . GLY A 1 93 ? 0.341 -3.002 -4.418 1.00 91.56 93 GLY A N 1
ATOM 715 C CA . GLY A 1 93 ? 0.202 -2.317 -5.700 1.00 91.56 93 GLY A CA 1
ATOM 716 C C . GLY A 1 93 ? 1.058 -1.054 -5.797 1.00 91.56 93 GLY A C 1
ATOM 717 O O . GLY A 1 93 ? 1.817 -0.702 -4.891 1.00 91.56 93 GLY A O 1
ATOM 718 N N . GLY A 1 94 ? 0.896 -0.358 -6.912 1.00 91.69 94 GLY A N 1
ATOM 719 C CA . GLY A 1 94 ? 1.522 0.925 -7.175 1.00 91.69 94 GLY A CA 1
ATOM 720 C C . GLY A 1 94 ? 2.826 0.830 -7.952 1.00 91.69 94 GLY A C 1
ATOM 721 O O . GLY A 1 94 ? 3.381 -0.243 -8.194 1.00 91.69 94 GLY A O 1
ATOM 722 N N . THR A 1 95 ? 3.293 2.002 -8.360 1.00 91.50 95 THR A N 1
ATOM 723 C CA . THR A 1 95 ? 4.458 2.192 -9.217 1.00 91.50 95 THR A CA 1
ATOM 724 C C . THR A 1 95 ? 5.419 3.193 -8.604 1.00 91.50 95 THR A C 1
ATOM 726 O O . THR A 1 95 ? 4.995 4.209 -8.045 1.00 91.50 95 THR A O 1
ATOM 729 N N . THR A 1 96 ? 6.710 2.885 -8.679 1.00 91.44 96 THR A N 1
ATOM 730 C CA . THR A 1 96 ? 7.780 3.822 -8.342 1.00 91.44 96 THR A CA 1
ATOM 731 C C . THR A 1 96 ? 7.800 4.947 -9.371 1.00 91.44 96 THR A C 1
ATOM 733 O O . THR A 1 96 ? 7.860 4.702 -10.578 1.00 91.44 96 THR A O 1
ATOM 736 N N . SER A 1 97 ? 7.756 6.191 -8.903 1.00 88.25 97 SER A N 1
ATOM 737 C CA . SER A 1 97 ? 7.814 7.351 -9.784 1.00 88.25 97 SER A CA 1
ATOM 738 C C . SER A 1 97 ? 9.217 7.547 -10.352 1.00 88.25 97 SER A C 1
ATOM 740 O O . SER A 1 97 ? 10.222 7.490 -9.644 1.00 88.25 97 SER A O 1
ATOM 742 N N . TYR A 1 98 ? 9.282 7.852 -11.646 1.00 87.19 98 TYR A N 1
ATOM 743 C CA . TYR A 1 98 ? 10.505 8.292 -12.325 1.00 87.19 98 TYR A CA 1
ATOM 744 C C . TYR A 1 98 ? 10.472 9.793 -12.644 1.00 87.19 98 TYR A C 1
ATOM 746 O O . TYR A 1 98 ? 11.229 10.255 -13.496 1.00 87.19 98 TYR A O 1
ATOM 754 N N . LEU A 1 99 ? 9.582 10.557 -11.992 1.00 84.69 99 LEU A N 1
ATOM 755 C CA . LEU A 1 99 ? 9.429 11.995 -12.236 1.00 84.69 99 LEU A CA 1
ATOM 756 C C . LEU A 1 99 ? 10.728 12.765 -11.980 1.00 84.69 99 LEU A C 1
ATOM 758 O O . LEU A 1 99 ? 11.096 13.613 -12.791 1.00 84.69 99 LEU A O 1
ATOM 762 N N . ASN A 1 100 ? 11.447 12.432 -10.908 1.00 86.25 100 ASN A N 1
ATOM 763 C CA . ASN A 1 100 ? 12.782 12.953 -10.662 1.00 86.25 100 ASN A CA 1
ATOM 764 C C . ASN A 1 100 ? 13.631 11.945 -9.871 1.00 86.25 100 ASN A C 1
ATOM 766 O O . ASN A 1 100 ? 13.557 11.807 -8.655 1.00 86.25 100 ASN A O 1
ATOM 770 N N . THR A 1 101 ? 14.507 11.259 -10.599 1.00 88.44 101 THR A N 1
ATOM 771 C CA . THR A 1 101 ? 15.415 10.244 -10.052 1.00 88.44 101 THR A CA 1
ATOM 772 C C . THR A 1 101 ? 16.663 10.835 -9.387 1.00 88.44 101 THR A C 1
ATOM 774 O O . THR A 1 101 ? 17.552 10.091 -8.981 1.00 88.44 101 THR A O 1
ATOM 777 N N . THR A 1 102 ? 16.795 12.165 -9.350 1.00 86.56 102 THR A N 1
ATOM 778 C CA . THR A 1 102 ? 17.941 12.869 -8.745 1.00 86.56 102 THR A CA 1
ATOM 779 C C . THR A 1 102 ? 17.645 13.393 -7.342 1.00 86.56 102 THR A C 1
ATOM 781 O O . THR A 1 102 ? 18.557 13.864 -6.662 1.00 86.56 102 THR A O 1
ATOM 784 N N . PHE A 1 103 ? 16.392 13.302 -6.890 1.00 85.50 103 PHE A N 1
ATOM 785 C CA . PHE A 1 103 ? 16.008 13.658 -5.533 1.00 85.50 103 PHE A CA 1
ATOM 786 C C . PHE A 1 103 ? 16.656 12.719 -4.509 1.00 85.50 103 PHE A C 1
ATOM 788 O O . PHE A 1 103 ? 16.709 11.508 -4.708 1.00 85.50 103 PHE A O 1
ATOM 795 N N . GLN A 1 104 ? 17.136 13.268 -3.389 1.00 83.12 104 GLN A N 1
ATOM 796 C CA . GLN A 1 104 ? 17.863 12.495 -2.374 1.00 83.12 104 GLN A CA 1
ATOM 797 C C . GLN A 1 104 ? 17.019 11.361 -1.772 1.00 83.12 104 GLN A C 1
ATOM 799 O O . GLN A 1 104 ? 17.566 10.327 -1.398 1.00 83.12 104 GLN A O 1
ATOM 804 N N . GLY A 1 105 ? 15.702 11.556 -1.674 1.00 81.25 105 GLY A N 1
ATOM 805 C CA . GLY A 1 105 ? 14.771 10.556 -1.158 1.00 81.25 105 GLY A CA 1
ATOM 806 C C . GLY A 1 105 ? 14.283 9.545 -2.195 1.00 81.25 105 GLY A C 1
ATOM 807 O O . GLY A 1 105 ? 13.519 8.661 -1.822 1.00 81.25 105 GLY A O 1
ATOM 808 N N . TRP A 1 106 ? 14.690 9.666 -3.466 1.00 87.44 106 TRP A N 1
ATOM 809 C CA . TRP A 1 106 ? 14.240 8.773 -4.531 1.00 87.44 106 TRP A CA 1
ATOM 810 C C . TRP A 1 106 ? 14.755 7.345 -4.331 1.00 87.44 106 TRP A C 1
ATOM 812 O O . TRP A 1 106 ? 15.901 7.120 -3.935 1.00 87.44 106 TRP A O 1
ATOM 822 N N . GLN A 1 107 ? 13.916 6.371 -4.678 1.00 89.19 107 GLN A N 1
ATOM 823 C CA . GLN A 1 107 ? 14.237 4.955 -4.579 1.00 89.19 107 GLN A CA 1
ATOM 824 C C . GLN A 1 107 ? 14.014 4.216 -5.897 1.00 89.19 107 GLN A C 1
ATOM 826 O O . GLN A 1 107 ? 13.112 4.529 -6.668 1.00 89.19 107 GLN A O 1
ATOM 831 N N . ASN A 1 108 ? 14.829 3.187 -6.129 1.00 90.19 108 ASN A N 1
ATOM 832 C CA . ASN A 1 108 ? 14.619 2.260 -7.236 1.00 90.19 108 ASN A CA 1
ATOM 833 C C . ASN A 1 108 ? 13.421 1.341 -6.960 1.00 90.19 108 ASN A C 1
ATOM 835 O O . ASN A 1 108 ? 13.069 1.077 -5.813 1.00 90.19 108 ASN A O 1
ATOM 839 N N . THR A 1 109 ? 12.862 0.769 -8.025 1.00 89.12 109 THR A N 1
ATOM 840 C CA . THR A 1 109 ? 11.854 -0.294 -7.933 1.00 89.12 109 THR A CA 1
ATOM 841 C C . THR A 1 109 ? 12.336 -1.466 -7.084 1.00 89.12 109 THR A C 1
ATOM 843 O O . THR A 1 109 ? 13.455 -1.959 -7.271 1.00 89.12 109 THR A O 1
ATOM 846 N N . THR A 1 110 ? 11.462 -1.979 -6.224 1.00 87.75 110 THR A N 1
ATOM 847 C CA . THR A 1 110 ? 11.743 -3.141 -5.380 1.00 87.75 110 THR A CA 1
ATOM 848 C C . THR A 1 110 ? 11.467 -4.467 -6.108 1.00 87.75 110 THR A C 1
ATOM 850 O O . THR A 1 110 ? 10.722 -4.509 -7.095 1.00 87.75 110 THR A O 1
ATOM 853 N N . PRO A 1 111 ? 12.077 -5.586 -5.669 1.00 86.38 111 PRO A N 1
ATOM 854 C CA . PRO A 1 111 ? 11.721 -6.911 -6.165 1.00 86.38 111 PRO A CA 1
ATOM 855 C C . PRO A 1 111 ? 10.266 -7.259 -5.845 1.00 86.38 111 PRO A C 1
ATOM 857 O O . PRO A 1 111 ? 9.790 -7.017 -4.739 1.00 86.38 111 PRO A O 1
ATOM 860 N N . ALA A 1 112 ? 9.585 -7.925 -6.774 1.00 83.25 112 ALA A N 1
ATOM 861 C CA . ALA A 1 112 ? 8.196 -8.336 -6.574 1.00 83.25 112 ALA A CA 1
ATOM 862 C C . ALA A 1 112 ? 8.004 -9.457 -5.537 1.00 83.25 112 ALA A C 1
ATOM 864 O O . ALA A 1 112 ? 6.875 -9.762 -5.178 1.00 83.25 112 ALA A O 1
ATOM 865 N N . THR A 1 113 ? 9.087 -10.068 -5.046 1.00 83.06 113 THR A N 1
ATOM 866 C CA . THR A 1 113 ? 9.046 -11.111 -4.008 1.00 83.06 113 THR A CA 1
ATOM 867 C C . THR A 1 113 ? 8.362 -10.642 -2.719 1.00 83.06 113 THR A C 1
ATOM 869 O O . THR A 1 113 ? 7.802 -11.463 -2.002 1.00 83.06 113 THR A O 1
ATOM 872 N N . TYR A 1 114 ? 8.414 -9.338 -2.424 1.00 86.12 114 TYR A N 1
ATOM 873 C CA . TYR A 1 114 ? 7.828 -8.725 -1.229 1.00 86.12 114 TYR A CA 1
ATOM 874 C C . TYR A 1 114 ? 6.870 -7.598 -1.635 1.00 86.12 114 TYR A C 1
ATOM 876 O O . TYR A 1 114 ? 7.153 -6.408 -1.473 1.00 86.12 114 TYR A O 1
ATOM 884 N N . SER A 1 115 ? 5.757 -7.981 -2.258 1.00 88.44 115 SER A N 1
ATOM 885 C CA . SER A 1 115 ? 4.738 -7.064 -2.784 1.00 88.44 115 SER A CA 1
ATOM 886 C C . SER A 1 115 ? 3.738 -6.571 -1.736 1.00 88.44 115 SER A C 1
ATOM 888 O O . SER A 1 115 ? 3.057 -5.580 -2.001 1.00 88.44 115 SER A O 1
ATOM 890 N N . LEU A 1 116 ? 3.656 -7.232 -0.576 1.00 92.38 116 LEU A N 1
ATOM 891 C CA . LEU A 1 116 ? 2.819 -6.832 0.553 1.00 92.38 116 LEU A CA 1
ATOM 892 C C . LEU A 1 116 ? 3.683 -6.246 1.669 1.00 92.38 116 LEU A C 1
ATOM 894 O O . LEU A 1 116 ? 4.644 -6.872 2.118 1.00 92.38 116 LEU A O 1
ATOM 898 N N . TRP A 1 117 ? 3.297 -5.064 2.129 1.00 94.31 117 TRP A N 1
ATOM 899 C CA . TRP A 1 117 ? 3.909 -4.380 3.263 1.00 94.31 117 TRP A CA 1
ATOM 900 C C . TRP A 1 117 ? 2.843 -4.109 4.313 1.00 94.31 117 TRP A C 1
ATOM 902 O O . TRP A 1 117 ? 1.723 -3.770 3.947 1.00 94.31 117 TRP A O 1
ATOM 912 N N . ALA A 1 118 ? 3.173 -4.248 5.589 1.00 95.00 118 ALA A N 1
ATOM 913 C CA . ALA A 1 118 ? 2.300 -3.912 6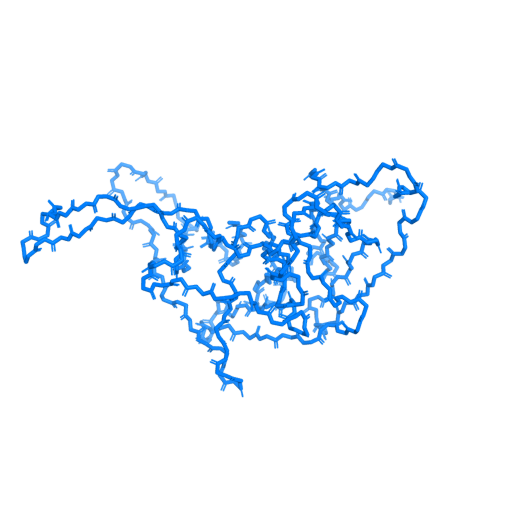.704 1.00 95.00 118 ALA A CA 1
ATOM 914 C C . ALA A 1 118 ? 2.969 -2.845 7.568 1.00 95.00 118 ALA A C 1
ATOM 916 O O . ALA A 1 118 ? 4.188 -2.852 7.703 1.00 95.00 118 ALA A O 1
ATOM 917 N N . TYR A 1 119 ? 2.191 -1.943 8.144 1.00 95.31 119 TYR A N 1
ATOM 918 C CA . TYR A 1 119 ? 2.665 -0.966 9.115 1.00 95.31 119 TYR A CA 1
ATOM 919 C C . TYR A 1 119 ? 1.922 -1.155 10.431 1.00 95.31 119 TYR A C 1
ATOM 921 O O . TYR A 1 119 ? 0.692 -1.112 10.427 1.00 95.31 119 TYR A O 1
ATOM 929 N N . ASP A 1 120 ? 2.659 -1.327 11.530 1.00 93.44 120 ASP A N 1
ATOM 930 C CA . ASP A 1 120 ? 2.104 -1.425 12.886 1.00 93.44 120 ASP A CA 1
ATOM 931 C C . ASP A 1 120 ? 1.684 -0.037 13.382 1.00 93.44 120 ASP A C 1
ATOM 933 O O . ASP A 1 120 ? 2.520 0.779 13.775 1.00 93.44 120 ASP A O 1
ATOM 937 N N . ASP A 1 121 ? 0.375 0.217 13.402 1.00 87.50 121 ASP A N 1
ATOM 938 C CA . ASP A 1 121 ? -0.218 1.494 13.809 1.00 87.50 121 ASP A CA 1
ATOM 939 C C . ASP A 1 121 ? -0.275 1.691 15.340 1.00 87.50 121 ASP A C 1
ATOM 941 O O . ASP A 1 121 ? -0.896 2.620 15.855 1.00 87.50 121 ASP A O 1
ATOM 945 N N . THR A 1 122 ? 0.361 0.808 16.112 1.00 83.56 122 THR A N 1
ATOM 946 C CA . THR A 1 122 ? 0.283 0.839 17.575 1.00 83.56 122 THR A CA 1
ATOM 947 C C . THR A 1 122 ? 1.643 0.842 18.254 1.00 83.56 122 THR A C 1
ATOM 949 O O . THR A 1 122 ? 2.087 1.881 18.741 1.00 83.56 122 THR A O 1
ATOM 952 N N . LEU A 1 123 ? 2.284 -0.321 18.364 1.00 72.06 123 LEU A N 1
ATOM 953 C CA . LEU A 1 123 ? 3.337 -0.566 19.345 1.00 72.06 123 LEU A CA 1
ATOM 954 C C . LEU A 1 123 ? 4.714 -0.225 18.799 1.00 72.06 123 LEU A C 1
ATOM 956 O O . LEU A 1 123 ? 5.514 0.381 19.511 1.00 72.06 123 LEU A O 1
ATOM 960 N N . ARG A 1 124 ? 5.002 -0.656 17.570 1.00 82.25 124 ARG A N 1
ATOM 961 C CA . ARG A 1 124 ? 6.337 -0.507 16.983 1.00 82.25 124 ARG A CA 1
ATOM 962 C C . ARG A 1 124 ? 6.458 0.699 16.070 1.00 82.25 124 ARG A C 1
ATOM 964 O O . ARG A 1 124 ? 7.538 1.270 16.018 1.00 82.25 124 ARG A O 1
ATOM 971 N N . GLN A 1 125 ? 5.372 1.106 15.403 1.00 88.50 125 GLN A N 1
ATOM 972 C CA . GLN A 1 125 ? 5.416 2.160 14.378 1.00 88.50 125 GLN A CA 1
ATOM 973 C C . GLN A 1 125 ? 6.460 1.841 13.293 1.00 88.50 125 GLN A C 1
ATOM 975 O O . GLN A 1 125 ? 7.244 2.683 12.853 1.00 88.50 125 GLN A O 1
ATOM 980 N N . GLU A 1 126 ? 6.490 0.570 12.896 1.00 91.69 126 GLU A N 1
ATOM 981 C CA . GLU A 1 126 ? 7.467 -0.008 11.980 1.00 91.69 126 GLU A CA 1
ATOM 982 C C . GLU A 1 126 ? 6.762 -0.670 10.800 1.00 91.69 126 GLU A C 1
ATOM 984 O O . GLU A 1 126 ? 5.637 -1.163 10.918 1.00 91.69 126 GLU A O 1
ATOM 989 N N . TRP A 1 127 ? 7.443 -0.667 9.656 1.00 93.56 127 TRP A N 1
ATOM 990 C CA . TRP A 1 127 ? 7.022 -1.409 8.477 1.00 93.56 127 TRP A CA 1
ATOM 991 C C . TRP A 1 127 ? 7.569 -2.832 8.511 1.00 93.56 127 TRP A C 1
ATOM 993 O O . TRP A 1 127 ? 8.720 -3.042 8.867 1.00 93.56 127 TRP A O 1
ATOM 1003 N N . ASP A 1 128 ? 6.778 -3.790 8.049 1.00 93.31 128 ASP A N 1
ATOM 1004 C CA . ASP A 1 128 ? 7.173 -5.175 7.826 1.00 93.31 128 ASP A CA 1
ATOM 1005 C C . ASP A 1 128 ? 6.818 -5.592 6.397 1.00 93.31 128 ASP A C 1
ATOM 1007 O O . ASP A 1 128 ? 5.758 -5.247 5.872 1.00 93.31 128 ASP A O 1
ATOM 1011 N N . GLN A 1 129 ? 7.689 -6.369 5.758 1.00 91.88 129 GLN A N 1
ATOM 1012 C CA . GLN A 1 129 ? 7.447 -6.920 4.428 1.00 91.88 129 GLN A CA 1
ATOM 1013 C C . GLN A 1 129 ? 7.052 -8.401 4.489 1.00 91.88 129 GLN A C 1
ATOM 1015 O O . GLN A 1 129 ? 7.573 -9.181 5.297 1.00 91.88 129 GLN A O 1
ATOM 1020 N N . PHE A 1 130 ? 6.169 -8.813 3.581 1.00 90.44 130 PHE A N 1
ATOM 1021 C CA . PHE A 1 130 ? 5.660 -10.179 3.497 1.00 90.44 130 PHE A CA 1
ATOM 1022 C C . PHE A 1 130 ? 5.815 -10.738 2.086 1.00 90.44 130 PHE A C 1
ATOM 1024 O O . PHE A 1 130 ? 5.549 -10.068 1.086 1.00 90.44 130 PHE A O 1
ATOM 1031 N N . ASN A 1 131 ? 6.267 -11.991 2.016 1.00 87.81 131 ASN A N 1
ATOM 1032 C CA . ASN A 1 131 ? 6.268 -12.752 0.776 1.00 87.81 131 ASN A CA 1
ATOM 1033 C C . ASN A 1 131 ? 4.929 -13.471 0.656 1.00 87.81 131 ASN A C 1
ATOM 1035 O O . ASN A 1 131 ? 4.688 -14.471 1.325 1.00 87.81 131 ASN A O 1
ATOM 1039 N N . VAL A 1 132 ? 4.094 -12.945 -0.224 1.00 79.81 132 VAL A N 1
ATOM 1040 C CA . VAL A 1 132 ? 2.726 -13.401 -0.467 1.00 79.81 132 VAL A CA 1
ATOM 1041 C C . VAL A 1 132 ? 2.629 -14.512 -1.524 1.00 79.81 132 VAL A C 1
ATOM 1043 O O . VAL A 1 132 ? 1.541 -15.000 -1.813 1.00 79.81 132 VAL A O 1
ATOM 1046 N N . GLY A 1 133 ? 3.766 -14.982 -2.056 1.00 69.75 133 GLY A N 1
ATOM 1047 C CA . GLY A 1 133 ? 3.855 -16.164 -2.915 1.00 69.75 133 GLY A CA 1
ATOM 1048 C C . GLY A 1 133 ? 4.165 -15.886 -4.398 1.00 69.75 133 GLY A C 1
ATOM 1049 O O . GLY A 1 133 ? 4.187 -14.747 -4.862 1.00 69.75 133 GLY A O 1
ATOM 1050 N N . PRO A 1 134 ? 4.432 -16.945 -5.189 1.00 59.09 134 PRO A N 1
ATOM 1051 C CA . PRO A 1 134 ? 4.973 -16.834 -6.549 1.00 59.09 134 PRO A CA 1
ATOM 1052 C C . PRO A 1 134 ? 3.969 -16.353 -7.610 1.00 59.09 134 PRO A C 1
ATOM 1054 O O . PRO A 1 134 ? 4.386 -15.937 -8.689 1.00 59.09 134 PRO A O 1
ATOM 1057 N N . SER A 1 135 ? 2.658 -16.393 -7.339 1.00 55.34 135 SER A N 1
ATOM 1058 C CA . SER A 1 135 ? 1.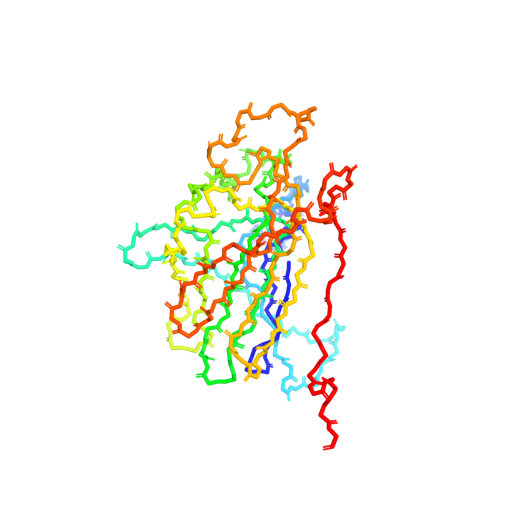609 -15.952 -8.277 1.00 55.34 135 SER A CA 1
ATOM 1059 C C . SER A 1 135 ? 1.514 -14.431 -8.450 1.00 55.34 135 SER A C 1
ATOM 1061 O O . SER A 1 135 ? 0.665 -13.956 -9.203 1.00 55.34 135 SER A O 1
ATOM 1063 N N . GLU A 1 136 ? 2.379 -13.679 -7.769 1.00 58.16 136 GLU A N 1
ATOM 1064 C CA . GLU A 1 136 ? 2.288 -12.223 -7.592 1.00 58.16 136 GLU A CA 1
ATOM 1065 C C . GLU A 1 136 ? 3.557 -11.499 -8.042 1.00 58.16 136 GLU A C 1
ATOM 1067 O O . GLU A 1 136 ? 3.762 -10.327 -7.737 1.00 58.16 136 GLU A O 1
ATOM 1072 N N . ALA A 1 137 ? 4.399 -12.201 -8.809 1.00 56.25 137 ALA A N 1
ATOM 1073 C CA . ALA A 1 137 ? 5.736 -11.779 -9.217 1.00 56.25 137 ALA A CA 1
ATOM 1074 C C . ALA A 1 137 ? 5.796 -10.464 -10.014 1.00 56.25 137 ALA A C 1
ATOM 1076 O O . ALA A 1 137 ? 6.891 -10.029 -10.348 1.00 56.25 137 ALA A O 1
ATOM 1077 N N . ASN A 1 138 ? 4.667 -9.815 -10.304 1.00 68.94 138 ASN A N 1
ATOM 1078 C CA . ASN A 1 138 ? 4.630 -8.406 -10.667 1.00 68.94 138 ASN A CA 1
ATOM 1079 C C . ASN A 1 138 ? 3.434 -7.733 -9.996 1.00 68.94 138 ASN A C 1
ATOM 1081 O O . ASN A 1 138 ? 2.284 -7.915 -10.396 1.00 68.94 138 ASN A O 1
ATOM 1085 N N . ARG A 1 139 ? 3.739 -6.922 -8.985 1.00 86.12 139 ARG A N 1
ATOM 1086 C CA . ARG A 1 139 ? 2.815 -5.959 -8.398 1.00 86.12 139 ARG A CA 1
ATOM 1087 C C . ARG A 1 139 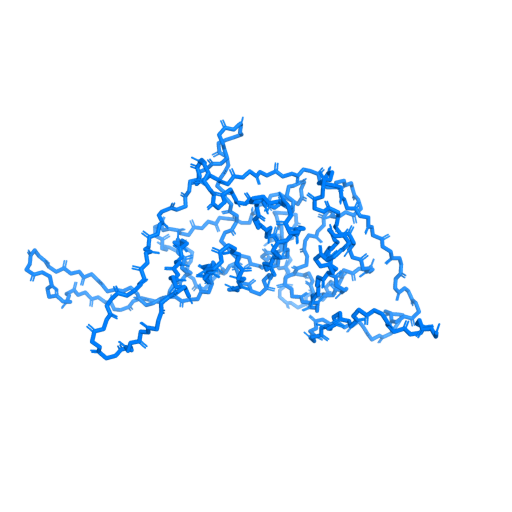? 2.312 -5.011 -9.488 1.00 86.12 139 ARG A C 1
ATOM 1089 O O . ARG A 1 139 ? 3.116 -4.450 -10.217 1.00 86.12 139 ARG A O 1
ATOM 1096 N N . SER A 1 140 ? 1.004 -4.822 -9.590 1.00 89.00 140 SER A N 1
ATOM 1097 C CA . SER A 1 140 ? 0.415 -3.924 -10.587 1.00 89.00 140 SER A CA 1
ATOM 1098 C C . SER A 1 140 ? 0.659 -2.444 -10.253 1.00 89.00 140 SER A C 1
ATOM 1100 O O . SER A 1 140 ? 0.534 -2.058 -9.090 1.00 89.00 140 SER A O 1
ATOM 1102 N N . SER A 1 141 ? 0.947 -1.610 -11.257 1.00 90.19 141 SER A N 1
ATOM 1103 C CA . SER A 1 141 ? 1.165 -0.156 -11.145 1.00 90.19 141 SER A CA 1
ATOM 1104 C C . SER A 1 141 ? -0.098 0.628 -10.823 1.00 90.19 141 SER A C 1
ATOM 1106 O O . SER A 1 141 ? -0.059 1.680 -10.189 1.00 90.19 141 SER A O 1
ATOM 1108 N N . SER A 1 142 ? -1.226 0.134 -11.313 1.00 90.44 142 SER A N 1
ATOM 1109 C CA . SER A 1 142 ? -2.558 0.696 -11.140 1.00 90.44 142 SER A CA 1
ATOM 1110 C C . SER A 1 142 ? -3.577 -0.424 -11.250 1.00 90.44 142 SER A C 1
ATOM 1112 O O . SER A 1 142 ? -3.244 -1.503 -11.727 1.00 90.44 142 SER A O 1
ATOM 1114 N N . GLY A 1 143 ? -4.802 -0.200 -10.795 1.00 90.19 143 GLY A N 1
ATOM 1115 C CA . GLY A 1 143 ? -5.859 -1.201 -10.798 1.00 90.19 143 GLY A CA 1
ATOM 1116 C C . GLY A 1 143 ? -7.033 -0.725 -9.962 1.00 90.19 143 GLY A C 1
ATOM 1117 O O . GLY A 1 143 ? -7.058 0.419 -9.507 1.00 90.19 143 GLY A O 1
ATOM 1118 N N . ALA A 1 144 ? -8.019 -1.596 -9.782 1.00 92.62 144 ALA A N 1
ATOM 1119 C CA . ALA A 1 144 ? -9.099 -1.339 -8.843 1.00 92.62 144 ALA A CA 1
ATOM 1120 C C . ALA A 1 144 ? -8.845 -2.139 -7.563 1.00 92.62 144 ALA A C 1
ATOM 1122 O O . ALA A 1 144 ? -8.434 -3.296 -7.636 1.00 92.62 144 ALA A O 1
ATOM 1123 N N . SER A 1 145 ? -9.111 -1.544 -6.405 1.00 94.44 145 SER A N 1
ATOM 1124 C CA . SER A 1 145 ? -8.917 -2.185 -5.105 1.00 94.44 145 SER A CA 1
ATOM 1125 C C . SER A 1 145 ? -10.158 -2.056 -4.229 1.00 94.44 145 SER A C 1
ATOM 1127 O O . SER A 1 145 ? -10.919 -1.098 -4.367 1.00 94.44 145 SER A O 1
ATOM 1129 N N . ALA A 1 146 ? -10.362 -3.023 -3.340 1.00 95.81 146 ALA A N 1
ATOM 1130 C CA . ALA A 1 146 ? -11.369 -2.996 -2.282 1.00 95.81 146 ALA A CA 1
ATOM 1131 C C . ALA A 1 146 ? -10.890 -3.832 -1.091 1.00 95.81 146 ALA A C 1
ATOM 1133 O O . ALA A 1 146 ? -9.974 -4.638 -1.222 1.00 95.81 146 ALA A O 1
ATOM 1134 N N . GLU A 1 147 ? -11.544 -3.682 0.052 1.00 95.81 147 GLU A N 1
ATOM 1135 C CA . GLU A 1 147 ? -11.309 -4.497 1.242 1.00 95.81 147 GLU A CA 1
ATOM 1136 C C . GLU A 1 147 ? -12.630 -4.955 1.856 1.00 95.81 147 GLU A C 1
ATOM 1138 O O . GLU A 1 147 ? -13.643 -4.267 1.736 1.00 95.81 147 GLU A O 1
ATOM 1143 N N . ALA A 1 148 ? -12.596 -6.113 2.509 1.00 95.19 148 ALA A N 1
ATOM 1144 C CA . ALA A 1 148 ? -13.650 -6.665 3.349 1.00 95.19 148 ALA A CA 1
ATOM 1145 C C . ALA A 1 148 ? -13.090 -6.819 4.777 1.00 95.19 148 ALA A C 1
ATOM 1147 O O . ALA A 1 148 ? -12.576 -7.889 5.123 1.00 95.19 148 ALA A O 1
ATOM 1148 N N . PRO A 1 149 ? -13.119 -5.746 5.594 1.00 92.88 149 PRO A N 1
ATOM 1149 C CA . PRO A 1 149 ? -12.503 -5.737 6.925 1.00 92.88 149 PRO A CA 1
ATOM 1150 C C . PRO A 1 149 ? -13.118 -6.764 7.883 1.00 92.88 149 PRO A C 1
ATOM 1152 O O . PRO A 1 149 ? -12.423 -7.354 8.704 1.00 92.88 149 PRO A O 1
ATOM 1155 N N . ASP A 1 150 ? -14.416 -7.024 7.734 1.00 92.62 150 ASP A N 1
ATOM 1156 C CA . ASP A 1 150 ? -15.182 -8.055 8.441 1.00 92.62 150 ASP A CA 1
ATOM 1157 C C . ASP A 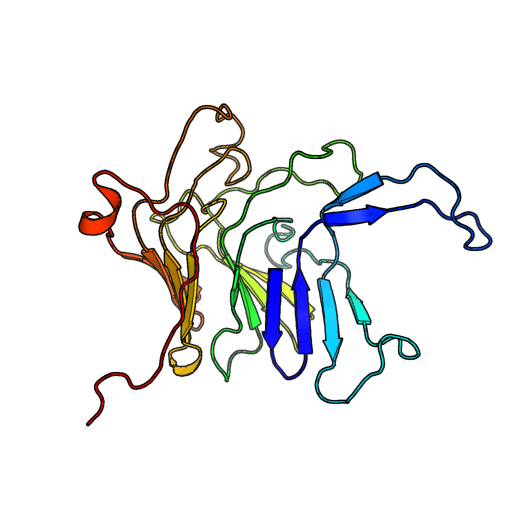1 150 ? -14.715 -9.485 8.133 1.00 92.62 150 ASP A C 1
ATOM 1159 O O . ASP A 1 150 ? -14.985 -10.398 8.909 1.00 92.62 150 ASP A O 1
ATOM 1163 N N . GLN A 1 151 ? -14.001 -9.682 7.023 1.00 93.25 151 GLN A N 1
ATOM 1164 C CA . GLN A 1 151 ? -13.419 -10.967 6.629 1.00 93.25 151 GLN A CA 1
ATOM 1165 C C . GLN A 1 151 ? -11.888 -10.977 6.703 1.00 93.25 151 GLN A C 1
ATOM 1167 O O . GLN A 1 151 ? -11.280 -11.996 6.393 1.00 93.25 151 GLN A O 1
ATOM 1172 N N . GLY A 1 152 ? -11.252 -9.854 7.057 1.00 93.94 152 GLY A N 1
ATOM 1173 C CA . GLY A 1 152 ? -9.794 -9.718 7.007 1.00 93.94 152 GLY A CA 1
ATOM 1174 C C . GLY A 1 152 ? -9.211 -9.868 5.595 1.00 93.94 152 GLY A C 1
ATOM 1175 O O . GLY A 1 152 ? -8.063 -10.282 5.449 1.00 93.94 152 GLY A O 1
ATOM 1176 N N . LEU A 1 153 ? -9.986 -9.561 4.547 1.00 95.44 153 LEU A N 1
ATOM 1177 C CA . LEU A 1 153 ? -9.567 -9.734 3.154 1.00 95.44 153 LEU A CA 1
ATOM 1178 C C . LEU A 1 153 ? -9.377 -8.397 2.437 1.00 95.44 153 LEU A C 1
ATOM 1180 O O . LEU A 1 153 ? -10.160 -7.464 2.606 1.00 95.44 153 LEU A O 1
ATOM 1184 N N . ALA A 1 154 ? -8.395 -8.345 1.544 1.00 95.38 154 ALA A N 1
ATOM 1185 C CA . ALA A 1 154 ? -8.212 -7.265 0.584 1.00 95.38 154 ALA A CA 1
ATOM 1186 C C . ALA A 1 154 ? -8.149 -7.807 -0.849 1.00 95.38 154 ALA A C 1
ATOM 1188 O O . ALA A 1 154 ? -7.732 -8.939 -1.098 1.00 95.38 154 ALA A O 1
ATOM 1189 N N . PHE A 1 155 ? -8.588 -6.994 -1.804 1.00 94.75 155 PHE A N 1
ATOM 1190 C CA . PHE A 1 155 ? -8.753 -7.371 -3.202 1.00 94.75 155 PHE A CA 1
ATOM 1191 C C . PHE A 1 155 ? -8.076 -6.341 -4.100 1.00 94.75 155 PHE A C 1
ATOM 1193 O O . PHE A 1 155 ? -8.384 -5.152 -4.014 1.00 94.75 155 PHE A O 1
ATOM 1200 N N . TYR A 1 156 ? -7.228 -6.801 -5.018 1.00 93.06 156 TYR A N 1
ATOM 1201 C CA . TYR A 1 156 ? -6.640 -5.986 -6.081 1.00 93.06 156 TYR A CA 1
ATOM 1202 C C . TYR A 1 156 ? -6.946 -6.626 -7.435 1.00 93.06 156 TYR A C 1
ATOM 1204 O O . TYR A 1 156 ? -6.527 -7.747 -7.721 1.00 93.06 156 TYR A O 1
ATOM 1212 N N . PHE A 1 157 ? -7.727 -5.944 -8.264 1.00 92.12 157 PHE A N 1
ATOM 1213 C CA . PHE A 1 157 ? -8.293 -6.501 -9.486 1.00 92.12 157 PHE A CA 1
ATOM 1214 C C . PHE A 1 157 ? -7.588 -5.982 -10.733 1.00 92.12 157 PHE A C 1
ATOM 1216 O O . PHE A 1 157 ? -7.653 -4.784 -11.033 1.00 92.12 157 PHE A O 1
ATOM 1223 N N . ASN A 1 158 ? -7.019 -6.917 -11.500 1.00 89.56 158 ASN A N 1
ATOM 1224 C CA . ASN A 1 158 ? -6.253 -6.670 -12.715 1.00 89.56 158 ASN A CA 1
ATOM 1225 C C . ASN A 1 158 ? -5.277 -5.502 -12.517 1.00 89.56 158 ASN A C 1
ATOM 1227 O O . ASN A 1 158 ? -4.658 -5.374 -11.461 1.00 89.56 158 ASN A O 1
ATOM 1231 N N . GLY A 1 159 ? -5.163 -4.652 -13.534 1.00 89.62 159 GLY A N 1
ATOM 1232 C CA . GLY A 1 159 ? -4.301 -3.499 -13.514 1.00 89.62 159 GLY A CA 1
ATOM 1233 C C . GLY A 1 159 ? -3.228 -3.511 -14.591 1.00 89.62 159 GLY A C 1
ATOM 1234 O O . GLY A 1 159 ? -3.037 -4.501 -15.298 1.00 89.62 159 GLY A O 1
ATOM 1235 N N . GLU A 1 160 ? -2.575 -2.368 -14.752 1.00 90.81 160 GLU A N 1
ATOM 1236 C CA . GLU A 1 160 ? -1.419 -2.208 -15.633 1.00 90.81 160 GLU A CA 1
ATOM 1237 C C . GLU A 1 160 ? -0.132 -2.588 -14.900 1.00 90.81 160 GLU A C 1
ATOM 1239 O O . GLU A 1 160 ? 0.030 -2.291 -13.726 1.00 90.81 160 GLU A O 1
ATOM 1244 N N . ILE A 1 161 ? 0.799 -3.222 -15.600 1.00 91.31 161 ILE A N 1
ATOM 1245 C CA . ILE A 1 161 ? 2.170 -3.432 -15.144 1.00 91.31 161 ILE A CA 1
ATOM 1246 C C . ILE A 1 161 ? 3.059 -2.552 -16.021 1.00 91.31 161 ILE A C 1
ATOM 1248 O O . ILE A 1 161 ? 3.106 -2.723 -17.241 1.00 91.31 161 ILE A O 1
ATOM 1252 N N . ASP A 1 162 ? 3.753 -1.620 -15.381 1.00 91.56 162 ASP A N 1
ATOM 1253 C CA . ASP A 1 162 ? 4.642 -0.638 -15.999 1.00 91.56 162 ASP A CA 1
ATOM 1254 C C . ASP A 1 162 ? 6.097 -0.814 -15.527 1.00 91.56 162 ASP A C 1
ATOM 1256 O O . ASP A 1 162 ? 6.447 -1.763 -14.817 1.00 91.56 162 ASP A O 1
ATOM 1260 N N . ASN A 1 163 ? 6.964 0.121 -15.909 1.00 91.69 163 ASN A N 1
ATOM 1261 C CA . ASN A 1 163 ? 8.372 0.094 -15.533 1.00 91.69 163 ASN A CA 1
ATOM 1262 C C . ASN A 1 163 ? 8.657 0.447 -14.063 1.00 91.69 163 ASN A C 1
ATOM 1264 O O . ASN A 1 163 ? 9.768 0.215 -13.611 1.00 91.69 163 ASN A O 1
ATOM 1268 N N . GLY A 1 164 ? 7.693 0.971 -13.304 1.00 91.19 164 GLY A N 1
ATOM 1269 C CA . GLY A 1 164 ? 7.838 1.220 -11.864 1.00 91.19 164 GLY A CA 1
ATOM 1270 C C . GLY A 1 164 ? 7.212 0.133 -10.986 1.00 91.19 164 GLY A C 1
ATOM 1271 O O . GLY A 1 164 ? 7.241 0.220 -9.757 1.00 91.19 164 GLY A O 1
ATOM 1272 N N . SER A 1 165 ? 6.645 -0.904 -11.599 1.00 90.69 165 SER A N 1
ATOM 1273 C CA . SER A 1 165 ? 5.937 -1.984 -10.911 1.00 90.69 165 SER A CA 1
ATOM 1274 C C . SER A 1 165 ? 6.868 -2.873 -10.079 1.00 90.69 165 SER A C 1
ATOM 1276 O O . SER A 1 165 ? 6.579 -3.134 -8.907 1.00 90.69 165 SER A O 1
ATOM 1278 N N . SER A 1 166 ? 7.994 -3.311 -10.654 1.00 90.06 166 SER A N 1
ATOM 1279 C CA . SER A 1 166 ? 9.018 -4.110 -9.975 1.00 90.06 166 SER A CA 1
ATOM 1280 C C . SER A 1 166 ? 10.394 -3.964 -10.637 1.00 90.06 166 SER A C 1
ATOM 1282 O O . SER A 1 166 ? 10.520 -3.496 -11.768 1.00 90.06 166 SER A O 1
ATOM 1284 N N . SER A 1 167 ? 11.448 -4.438 -9.970 1.00 89.56 167 SER A N 1
ATOM 1285 C CA . SER A 1 167 ? 12.793 -4.479 -10.567 1.00 89.56 167 SER A CA 1
ATOM 1286 C C . SER A 1 167 ? 12.884 -5.344 -11.832 1.00 89.56 167 SER A C 1
ATOM 1288 O O . SER A 1 167 ? 13.728 -5.085 -12.689 1.00 89.56 167 SER A O 1
ATOM 1290 N N . ALA A 1 168 ? 11.997 -6.332 -11.997 1.00 87.88 168 ALA A N 1
ATOM 1291 C CA . ALA A 1 168 ? 11.914 -7.140 -13.214 1.00 87.88 168 ALA A CA 1
ATOM 1292 C C . ALA A 1 168 ? 11.319 -6.358 -14.396 1.00 87.88 168 ALA A C 1
ATOM 1294 O O . ALA A 1 168 ? 11.576 -6.699 -15.553 1.00 87.88 168 ALA A O 1
ATOM 1295 N N . THR A 1 169 ? 10.548 -5.305 -14.116 1.00 89.00 169 THR A N 1
ATOM 1296 C CA . THR A 1 169 ? 9.894 -4.476 -15.129 1.00 89.00 169 THR A CA 1
ATOM 1297 C C . THR A 1 169 ? 10.594 -3.144 -15.368 1.00 89.00 169 THR A C 1
ATOM 1299 O O . THR A 1 169 ? 10.247 -2.468 -16.327 1.00 89.00 169 THR A O 1
ATOM 1302 N N . ALA A 1 170 ? 11.633 -2.803 -14.600 1.00 88.44 170 ALA A N 1
ATOM 1303 C CA . ALA A 1 170 ? 12.371 -1.536 -14.687 1.00 88.44 170 ALA A CA 1
ATOM 1304 C C . ALA A 1 170 ? 12.828 -1.136 -16.106 1.00 88.44 170 ALA A C 1
ATOM 1306 O O . ALA A 1 170 ? 12.921 0.048 -16.421 1.00 88.44 170 ALA A O 1
ATOM 1307 N N . ASN A 1 171 ? 13.087 -2.119 -16.977 1.00 87.06 171 ASN A N 1
ATOM 1308 C CA . ASN A 1 171 ? 13.517 -1.903 -18.365 1.00 87.06 171 ASN A CA 1
ATOM 1309 C C . ASN A 1 171 ? 12.381 -2.018 -19.399 1.00 87.06 171 ASN A C 1
ATOM 1311 O O . ASN A 1 171 ? 12.647 -2.026 -20.603 1.00 87.06 171 ASN A O 1
ATOM 1315 N N . LEU A 1 172 ? 11.122 -2.147 -18.966 1.00 86.06 172 LEU A N 1
ATOM 1316 C CA . LEU A 1 172 ? 9.980 -2.103 -19.874 1.00 86.06 172 LEU A CA 1
ATOM 1317 C C . LEU A 1 172 ? 9.916 -0.726 -20.535 1.00 86.06 172 LEU A C 1
ATOM 1319 O O . LEU A 1 172 ? 9.948 0.313 -19.880 1.00 86.06 172 LEU A O 1
ATOM 1323 N N . MET A 1 173 ? 9.802 -0.723 -21.861 1.00 83.38 173 MET A N 1
ATOM 1324 C CA . MET A 1 173 ? 9.536 0.504 -22.603 1.00 83.38 173 MET A CA 1
ATOM 1325 C C . MET A 1 173 ? 8.113 0.976 -22.303 1.00 83.38 173 MET A C 1
ATOM 1327 O O . MET A 1 173 ? 7.199 0.160 -22.214 1.00 83.38 173 MET A O 1
ATOM 1331 N N . SER A 1 174 ? 7.903 2.292 -22.246 1.00 74.62 174 SER A N 1
ATOM 1332 C CA . SER A 1 174 ? 6.588 2.899 -21.980 1.00 74.62 174 SER A CA 1
ATOM 1333 C C . SER A 1 174 ? 5.496 2.530 -22.996 1.00 74.62 174 SER A C 1
ATOM 1335 O O . SER A 1 174 ? 4.318 2.745 -22.741 1.00 74.62 174 SER A O 1
ATOM 1337 N N . SER A 1 175 ? 5.871 1.977 -24.152 1.00 75.31 175 SER A N 1
ATOM 1338 C CA . SER A 1 175 ? 4.956 1.484 -25.185 1.00 75.31 175 SER A CA 1
ATOM 1339 C C . SER A 1 175 ? 4.493 0.036 -24.981 1.00 75.31 175 SER A C 1
ATOM 1341 O O . SER A 1 175 ? 3.614 -0.424 -25.712 1.00 75.31 175 SER A O 1
ATOM 1343 N N . VAL A 1 176 ? 5.078 -0.703 -24.033 1.00 80.81 176 VAL A N 1
ATOM 1344 C CA . VAL A 1 176 ? 4.719 -2.096 -23.749 1.00 80.81 176 VAL A CA 1
ATOM 1345 C C . VAL A 1 176 ? 3.613 -2.121 -22.705 1.00 80.81 176 VAL A C 1
ATOM 1347 O O . VAL A 1 176 ? 3.843 -1.814 -21.541 1.00 80.81 176 VAL A O 1
ATOM 1350 N N . GLN A 1 177 ? 2.418 -2.542 -23.113 1.00 75.12 177 GLN A N 1
ATOM 1351 C CA . GLN A 1 177 ? 1.297 -2.711 -22.198 1.00 75.12 177 GLN A CA 1
ATOM 1352 C C . GLN A 1 177 ? 1.288 -4.140 -21.648 1.00 75.12 177 GLN A C 1
ATOM 1354 O O . GLN A 1 177 ? 0.955 -5.088 -22.361 1.00 75.12 177 GLN A O 1
ATOM 1359 N N . THR A 1 178 ? 1.650 -4.290 -20.376 1.00 87.06 178 THR A N 1
ATOM 1360 C CA . THR A 1 178 ? 1.512 -5.549 -19.631 1.00 87.06 178 THR A CA 1
ATOM 1361 C C . THR A 1 178 ? 0.412 -5.372 -18.592 1.00 87.06 178 THR A C 1
ATOM 1363 O O . THR A 1 178 ? 0.182 -4.262 -18.120 1.00 87.06 178 THR A O 1
ATOM 1366 N N . VAL A 1 179 ? -0.317 -6.437 -18.261 1.00 87.69 179 VAL A N 1
ATOM 1367 C CA . VAL A 1 179 ? -1.431 -6.369 -17.306 1.00 87.69 179 VAL A CA 1
ATOM 1368 C C 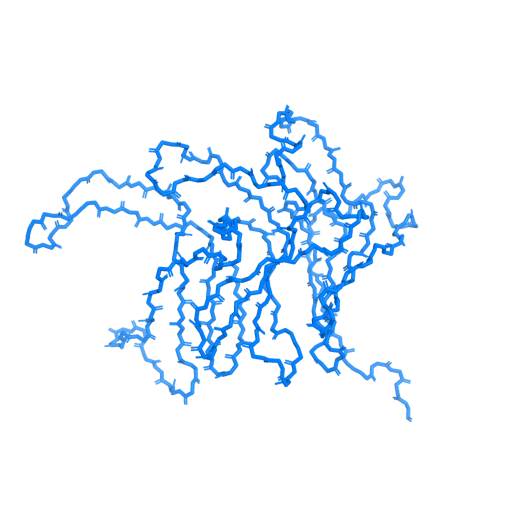. VAL A 1 179 ? -1.352 -7.500 -16.301 1.00 87.69 179 VAL A C 1
ATOM 1370 O O . VAL A 1 179 ? -0.889 -8.595 -16.629 1.00 87.69 179 VAL A O 1
ATOM 1373 N N . LEU A 1 180 ? -1.813 -7.234 -15.083 1.00 86.88 180 LEU A N 1
ATOM 1374 C CA . LEU A 1 180 ? -2.015 -8.280 -14.094 1.00 86.88 180 LEU A CA 1
ATOM 1375 C C . LEU A 1 180 ? -3.199 -9.147 -14.547 1.00 86.88 180 LEU A C 1
ATOM 1377 O O . LEU A 1 180 ? -4.328 -8.666 -14.656 1.00 86.88 180 LEU A O 1
ATOM 1381 N N . ASP A 1 181 ? -2.930 -10.418 -14.844 1.00 85.25 181 ASP A N 1
ATOM 1382 C CA . ASP A 1 181 ? -3.958 -11.388 -15.226 1.00 85.25 181 ASP A CA 1
ATOM 1383 C C . ASP A 1 181 ? -4.539 -12.040 -13.972 1.00 85.25 181 ASP A C 1
ATOM 1385 O O . ASP A 1 181 ? -4.037 -13.058 -13.483 1.00 85.25 181 ASP A O 1
ATOM 1389 N N . GLY A 1 182 ? -5.575 -11.408 -13.423 1.00 89.31 182 GLY A N 1
ATOM 1390 C CA . GLY A 1 182 ? -6.326 -11.953 -12.305 1.00 89.31 182 GLY A CA 1
ATOM 1391 C C . GLY A 1 182 ? -6.728 -10.939 -11.242 1.00 89.31 182 GLY A C 1
ATOM 1392 O O . GLY A 1 182 ? -6.661 -9.725 -11.420 1.00 89.31 182 GLY A O 1
ATOM 1393 N N . MET A 1 183 ? -7.200 -11.470 -10.123 1.00 91.25 183 MET A N 1
ATOM 1394 C CA . MET A 1 183 ? -7.553 -10.724 -8.928 1.00 91.25 183 MET A CA 1
ATOM 1395 C C . MET A 1 183 ? -6.749 -11.276 -7.766 1.00 91.25 183 MET A C 1
ATOM 1397 O O . MET A 1 183 ? -6.931 -12.428 -7.367 1.00 91.25 183 MET A O 1
ATOM 1401 N N . ILE A 1 184 ? -5.888 -10.434 -7.219 1.00 92.19 184 ILE A N 1
ATOM 1402 C CA . ILE A 1 184 ? -5.118 -10.751 -6.030 1.00 92.19 184 ILE A CA 1
ATOM 1403 C C . ILE A 1 184 ? -6.044 -10.625 -4.833 1.00 92.19 184 ILE A C 1
ATOM 1405 O O . ILE A 1 184 ? -6.668 -9.583 -4.625 1.00 92.19 184 ILE A O 1
ATOM 1409 N N . VAL A 1 185 ? -6.161 -11.712 -4.083 1.00 94.12 185 VAL A N 1
ATOM 1410 C CA . VAL A 1 185 ? -6.890 -11.764 -2.821 1.00 94.12 185 VAL A CA 1
ATOM 1411 C C . VAL A 1 185 ? -5.869 -11.940 -1.722 1.00 94.12 185 VAL A C 1
ATOM 1413 O O . VAL A 1 185 ? -5.232 -12.989 -1.650 1.00 94.12 185 VAL A O 1
ATOM 1416 N N . ILE A 1 186 ? -5.734 -10.914 -0.897 1.00 93.56 186 ILE A N 1
ATOM 1417 C CA . ILE A 1 186 ? -4.806 -10.844 0.224 1.00 93.56 186 ILE A CA 1
ATOM 1418 C C . ILE A 1 186 ? -5.586 -11.180 1.486 1.00 93.56 186 ILE A C 1
ATOM 1420 O O . ILE A 1 186 ? -6.656 -10.617 1.720 1.00 93.56 186 ILE A O 1
ATOM 1424 N N . ASN A 1 187 ? -5.051 -12.089 2.287 1.00 92.94 187 ASN A N 1
ATOM 1425 C CA . ASN A 1 187 ? -5.522 -12.352 3.632 1.00 92.94 187 ASN A CA 1
ATOM 1426 C C . ASN A 1 187 ? -4.617 -11.604 4.619 1.00 92.94 187 ASN A C 1
ATOM 1428 O O . ASN A 1 187 ? -3.413 -11.847 4.685 1.00 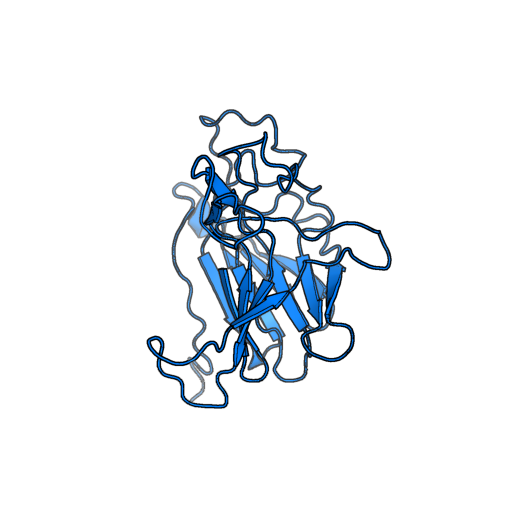92.94 187 ASN A O 1
ATOM 1432 N N . ALA A 1 188 ? -5.199 -10.655 5.349 1.00 91.19 188 ALA A N 1
ATOM 1433 C CA . ALA A 1 188 ? -4.481 -9.837 6.318 1.00 91.19 188 ALA A CA 1
ATOM 1434 C C . ALA A 1 188 ? -4.101 -10.620 7.587 1.00 91.19 188 ALA A C 1
ATOM 1436 O O . ALA A 1 188 ? -3.172 -10.231 8.280 1.00 91.19 188 ALA A O 1
ATOM 1437 N N . GLU A 1 189 ? -4.788 -11.724 7.895 1.00 90.25 189 GLU A N 1
ATOM 1438 C CA . GLU A 1 189 ? -4.544 -12.491 9.122 1.00 90.25 189 GLU A CA 1
ATOM 1439 C C . GLU A 1 189 ? -3.290 -13.371 9.029 1.00 90.25 189 GLU A C 1
ATOM 1441 O O . GLU A 1 189 ? -2.508 -13.440 9.975 1.00 90.25 189 GLU A O 1
ATOM 1446 N N . ASP A 1 190 ? -3.084 -14.040 7.892 1.00 89.69 190 ASP A N 1
ATOM 1447 C CA . ASP A 1 190 ? -1.959 -14.962 7.676 1.00 89.69 190 ASP A CA 1
ATOM 1448 C C . ASP A 1 190 ? -0.908 -14.439 6.684 1.00 89.69 190 ASP A C 1
ATOM 1450 O O . ASP A 1 190 ? 0.059 -15.142 6.382 1.00 89.69 190 ASP A O 1
ATOM 1454 N N . HIS A 1 191 ? -1.110 -13.220 6.174 1.00 90.06 191 HIS A N 1
ATOM 1455 C CA . HIS A 1 191 ? -0.240 -12.532 5.217 1.00 90.06 191 HIS A CA 1
ATOM 1456 C C . HIS A 1 191 ? 0.030 -13.322 3.933 1.00 90.06 191 HIS A C 1
ATOM 1458 O O . HIS A 1 191 ? 1.060 -13.122 3.286 1.00 90.06 191 HIS A O 1
ATOM 1464 N N . ASN A 1 192 ? -0.891 -14.205 3.543 1.00 89.19 192 ASN A N 1
ATOM 1465 C CA . ASN A 1 192 ? -0.852 -14.895 2.260 1.00 89.19 192 ASN A CA 1
ATOM 1466 C C . ASN A 1 192 ? -1.699 -14.161 1.227 1.00 89.19 192 ASN A C 1
ATOM 1468 O O . ASN A 1 192 ? -2.693 -13.505 1.548 1.00 89.19 192 ASN A O 1
ATOM 1472 N N . ALA A 1 193 ? -1.365 -14.348 -0.046 1.00 89.56 193 ALA A N 1
ATOM 1473 C CA . ALA A 1 193 ? -2.268 -13.956 -1.104 1.00 89.56 193 ALA A CA 1
ATOM 1474 C C . ALA A 1 193 ? -2.344 -15.004 -2.218 1.00 89.56 193 ALA A C 1
ATOM 1476 O O . ALA A 1 193 ? -1.562 -15.955 -2.314 1.00 89.56 193 ALA A O 1
ATOM 1477 N N . ARG A 1 194 ? -3.430 -14.916 -2.982 1.00 89.75 194 ARG A N 1
ATOM 1478 C CA . ARG A 1 194 ? -3.741 -15.834 -4.075 1.00 89.75 194 ARG A CA 1
ATOM 1479 C C . ARG A 1 194 ? -4.234 -15.053 -5.272 1.00 89.75 194 ARG A C 1
ATOM 1481 O O . ARG A 1 194 ? -5.039 -14.134 -5.139 1.00 89.75 194 ARG A O 1
ATOM 1488 N N . ASN A 1 195 ? -3.832 -15.500 -6.452 1.00 89.88 195 ASN A N 1
ATOM 1489 C CA . ASN A 1 195 ? -4.318 -14.938 -7.699 1.00 89.88 195 ASN A CA 1
ATOM 1490 C C . ASN A 1 195 ? -5.523 -15.740 -8.227 1.00 89.88 195 ASN A C 1
ATOM 1492 O O . ASN A 1 195 ? -5.396 -16.907 -8.607 1.00 89.88 195 ASN A O 1
ATOM 1496 N N . LEU A 1 196 ? -6.704 -15.119 -8.245 1.00 90.50 196 LEU A N 1
ATOM 1497 C CA . LEU A 1 196 ? -7.914 -15.681 -8.841 1.00 90.50 196 LEU A CA 1
ATOM 1498 C C . LEU A 1 196 ? -8.009 -15.291 -10.316 1.00 90.50 196 LEU A C 1
ATOM 1500 O O . LEU A 1 196 ? -7.961 -14.115 -10.661 1.00 90.50 196 LEU A O 1
ATOM 1504 N N . SER A 1 197 ? -8.211 -16.273 -11.197 1.00 87.81 197 SER A N 1
ATOM 1505 C CA . SER A 1 197 ? -8.313 -16.005 -12.635 1.00 87.81 197 SER A CA 1
ATOM 1506 C C . SER A 1 197 ? -9.489 -15.082 -12.963 1.00 87.81 197 SER A C 1
ATOM 1508 O O . SER A 1 197 ? -10.636 -15.352 -12.608 1.00 87.81 197 SER A O 1
ATOM 1510 N N . THR A 1 198 ? -9.211 -14.041 -13.743 1.00 86.75 198 THR A N 1
ATOM 1511 C CA . THR A 1 198 ? -10.202 -13.112 -14.305 1.00 86.75 198 THR A CA 1
ATOM 1512 C C . THR A 1 198 ? -10.272 -13.242 -15.826 1.00 86.75 198 THR A C 1
ATOM 1514 O O . THR A 1 198 ? -10.748 -12.340 -16.516 1.00 86.75 198 THR A O 1
ATOM 1517 N N . SER A 1 199 ? -9.848 -14.387 -16.373 1.00 81.62 199 SER A N 1
ATOM 1518 C CA . SER A 1 199 ? -9.719 -14.628 -17.819 1.00 81.62 199 SER A CA 1
ATOM 1519 C C . SER A 1 199 ? -10.994 -14.336 -18.625 1.00 81.62 199 SER A C 1
ATOM 1521 O O . SER A 1 199 ? -10.917 -13.934 -19.785 1.00 81.62 199 SER A O 1
ATOM 1523 N N . ILE A 1 200 ? -12.177 -14.474 -18.018 1.00 77.31 200 ILE A N 1
ATOM 1524 C CA . ILE A 1 200 ? -13.465 -14.107 -18.632 1.00 77.31 200 ILE A CA 1
ATOM 1525 C C . ILE A 1 200 ? -13.560 -12.593 -18.890 1.00 77.31 200 ILE A C 1
ATOM 1527 O O . ILE A 1 200 ? -14.121 -12.173 -19.900 1.00 77.31 200 ILE A O 1
ATOM 1531 N N . VAL A 1 201 ? -12.990 -11.773 -18.005 1.00 74.38 201 VAL A N 1
ATOM 1532 C CA . VAL A 1 201 ? -12.983 -10.306 -18.093 1.00 74.38 201 VAL A CA 1
ATOM 1533 C C . VAL A 1 201 ? -11.812 -9.802 -18.944 1.00 74.38 201 VAL A C 1
ATOM 1535 O O . VAL A 1 201 ? -11.981 -8.874 -19.734 1.00 74.38 201 VAL A O 1
ATOM 1538 N N . VAL A 1 202 ? -10.632 -10.415 -18.807 1.00 65.12 202 VAL A N 1
ATOM 1539 C CA . VAL A 1 202 ? -9.370 -9.910 -19.380 1.00 65.12 202 VAL A CA 1
ATOM 1540 C C . VAL A 1 202 ? -9.213 -10.217 -20.870 1.00 65.12 202 VAL A C 1
ATOM 1542 O O . VAL A 1 202 ? -8.559 -9.441 -21.563 1.00 65.12 202 VAL A O 1
ATOM 1545 N N . ARG A 1 203 ? -9.866 -11.267 -21.398 1.00 63.91 203 ARG A N 1
ATOM 1546 C CA . ARG A 1 203 ? -9.611 -11.848 -22.737 1.00 63.91 203 ARG A CA 1
ATOM 1547 C C . ARG A 1 203 ? -9.460 -10.873 -23.910 1.00 63.91 203 ARG A C 1
ATOM 1549 O O . ARG A 1 203 ? -8.795 -11.252 -24.859 1.00 63.91 203 ARG A O 1
ATOM 1556 N N . ASN A 1 204 ? -10.051 -9.673 -23.877 1.00 64.06 204 ASN A N 1
ATOM 1557 C CA . ASN A 1 204 ? -9.835 -8.637 -24.903 1.00 64.06 204 ASN A CA 1
ATOM 1558 C C . ASN A 1 204 ? -9.857 -7.182 -24.381 1.00 64.06 204 ASN A C 1
ATOM 1560 O O . ASN A 1 204 ? -9.759 -6.254 -25.184 1.00 64.06 204 ASN A O 1
ATOM 1564 N N . ARG A 1 205 ? -10.073 -6.947 -23.075 1.00 75.88 205 ARG A N 1
ATOM 1565 C CA . ARG A 1 205 ? -10.257 -5.600 -22.489 1.00 75.88 205 ARG A CA 1
ATOM 1566 C C . ARG A 1 205 ? -9.816 -5.570 -21.018 1.00 75.88 205 ARG A C 1
ATOM 1568 O O . ARG A 1 205 ? -10.677 -5.498 -20.135 1.00 75.88 205 ARG A O 1
ATOM 1575 N N . PRO A 1 206 ? -8.504 -5.649 -20.736 1.00 73.25 206 PRO A N 1
ATOM 1576 C CA . PRO A 1 206 ? -8.018 -5.577 -19.366 1.00 73.25 206 PRO A CA 1
ATOM 1577 C C . PRO A 1 206 ? -8.478 -4.276 -18.701 1.00 73.25 206 PRO A C 1
ATOM 1579 O O . PRO A 1 206 ? -8.475 -3.200 -19.305 1.00 73.25 206 PRO A O 1
ATOM 1582 N N . ARG A 1 207 ? -8.908 -4.381 -17.444 1.00 83.50 207 ARG A N 1
ATOM 1583 C CA . ARG A 1 207 ? -9.258 -3.218 -16.627 1.00 83.50 207 ARG A CA 1
ATOM 1584 C C . ARG A 1 207 ? -7.989 -2.746 -15.938 1.00 83.50 207 ARG A C 1
ATOM 1586 O O . ARG A 1 207 ? -7.554 -3.367 -14.981 1.00 83.50 207 ARG A O 1
ATOM 1593 N N . ILE A 1 208 ? -7.392 -1.688 -16.473 1.00 84.44 208 ILE A N 1
ATOM 1594 C CA . ILE A 1 208 ? -6.152 -1.105 -15.941 1.00 84.44 208 ILE A CA 1
ATOM 1595 C C . ILE A 1 208 ? -6.410 -0.069 -14.842 1.00 84.44 208 ILE A C 1
ATOM 1597 O O . ILE A 1 208 ? -5.540 0.218 -14.037 1.00 84.44 208 ILE A O 1
ATOM 1601 N N . GLN A 1 209 ? -7.626 0.478 -14.790 1.00 83.69 209 GLN A N 1
ATOM 1602 C CA . GLN A 1 209 ? -8.060 1.464 -13.806 1.00 83.69 209 GLN A CA 1
ATOM 1603 C C . GLN A 1 209 ? -9.534 1.240 -13.466 1.00 83.69 209 GLN A C 1
ATOM 1605 O O . GLN A 1 209 ? -10.293 0.669 -14.259 1.00 83.69 209 GLN A O 1
ATOM 1610 N N . GLY A 1 210 ? -9.945 1.722 -12.299 1.00 85.75 210 GLY A N 1
ATOM 1611 C CA . GLY A 1 210 ? -11.327 1.687 -11.847 1.00 85.75 210 GLY A CA 1
ATOM 1612 C C . GLY A 1 210 ? -11.422 1.819 -10.335 1.00 85.75 210 GLY A C 1
ATOM 1613 O O . GLY A 1 210 ? -10.440 2.110 -9.659 1.00 85.75 210 GLY A O 1
ATOM 1614 N N . GLN A 1 211 ? -12.619 1.580 -9.816 1.00 88.56 211 GLN A N 1
ATOM 1615 C CA . GLN A 1 211 ? -12.872 1.451 -8.387 1.00 88.56 211 GLN A CA 1
ATOM 1616 C C . GLN A 1 211 ? -13.630 0.149 -8.146 1.00 88.56 211 GLN A C 1
ATOM 1618 O O . GLN A 1 211 ? -14.444 -0.263 -8.976 1.00 88.56 211 GLN A O 1
ATOM 1623 N N . MET A 1 212 ? -13.346 -0.498 -7.022 1.00 92.81 212 MET A N 1
ATOM 1624 C CA . MET A 1 212 ? -14.167 -1.573 -6.484 1.00 92.81 212 MET A CA 1
ATOM 1625 C C . MET A 1 212 ? -14.720 -1.122 -5.141 1.00 92.81 212 MET A C 1
ATOM 1627 O O . MET A 1 212 ? -14.097 -0.339 -4.430 1.00 92.81 212 MET A O 1
ATOM 1631 N N . GLN A 1 213 ? -15.894 -1.632 -4.801 1.00 93.25 213 GLN A N 1
ATOM 1632 C CA . GLN A 1 213 ? -16.502 -1.407 -3.505 1.00 93.25 213 GLN A CA 1
ATOM 1633 C C . GLN A 1 213 ? -16.979 -2.745 -2.966 1.00 93.25 213 GLN A C 1
ATOM 1635 O O . GLN A 1 213 ? -17.694 -3.479 -3.650 1.00 93.25 213 GLN A O 1
ATOM 1640 N N . TYR A 1 214 ? -16.567 -3.054 -1.744 1.00 93.81 214 TYR A N 1
ATOM 1641 C CA . TYR A 1 214 ? -17.145 -4.148 -0.989 1.00 93.81 214 TYR A CA 1
ATOM 1642 C C . TYR A 1 214 ? -18.485 -3.704 -0.405 1.00 93.81 214 TYR A C 1
ATOM 1644 O O . TYR A 1 214 ? -18.610 -2.597 0.121 1.00 93.81 214 TYR A O 1
ATOM 1652 N N . VAL A 1 215 ? -19.489 -4.568 -0.518 1.00 93.25 215 VAL A N 1
ATOM 1653 C CA . VAL A 1 215 ? -20.804 -4.358 0.082 1.00 93.25 215 VAL A CA 1
ATOM 1654 C C . VAL A 1 215 ? -21.114 -5.599 0.919 1.00 93.25 215 VAL A C 1
ATOM 1656 O O . VAL A 1 215 ? -21.365 -6.658 0.334 1.00 93.25 215 VAL A O 1
ATOM 1659 N N . PRO A 1 216 ? -21.059 -5.505 2.259 1.00 90.25 216 PRO A N 1
ATOM 1660 C CA . PRO A 1 216 ? -21.315 -6.648 3.128 1.00 90.25 216 PRO A CA 1
ATOM 1661 C C . PRO A 1 216 ? -22.777 -7.104 3.036 1.00 90.25 216 PRO A C 1
ATOM 1663 O O . PRO A 1 216 ? -23.662 -6.331 2.659 1.00 90.25 216 PRO A O 1
ATOM 1666 N N . SER A 1 217 ? -23.027 -8.367 3.391 1.00 85.75 217 SER A N 1
ATOM 1667 C CA . SER A 1 217 ? -24.370 -8.958 3.538 1.00 85.75 217 SER A CA 1
ATOM 1668 C C . SER A 1 217 ? -25.287 -8.892 2.305 1.00 85.75 217 SER A C 1
ATOM 1670 O O . SER A 1 217 ? -26.508 -9.027 2.418 1.00 85.75 217 SER A O 1
ATOM 1672 N N . ILE A 1 218 ? -24.742 -8.737 1.092 1.00 81.81 218 ILE A N 1
ATOM 1673 C CA . ILE A 1 218 ? -25.549 -8.902 -0.124 1.00 81.81 218 ILE A CA 1
ATOM 1674 C C . ILE A 1 218 ? -26.016 -10.358 -0.232 1.00 81.81 218 ILE A C 1
ATOM 1676 O O . ILE A 1 218 ? -25.213 -11.276 -0.376 1.00 81.81 218 ILE A O 1
ATOM 1680 N N . GLY A 1 219 ? -27.335 -10.552 -0.259 1.00 66.44 219 GLY A N 1
ATOM 1681 C CA . GLY A 1 219 ? -27.958 -11.859 -0.483 1.00 66.44 219 GLY A CA 1
ATOM 1682 C C . GLY A 1 219 ? -28.279 -12.642 0.790 1.00 66.44 219 GLY A C 1
ATOM 1683 O O . GLY A 1 219 ? -28.878 -13.713 0.684 1.00 66.44 219 GLY A O 1
ATOM 1684 N N . GLU A 1 220 ? -27.957 -12.106 1.968 1.00 65.50 220 GLU A N 1
ATOM 1685 C CA . GLU A 1 220 ? -28.499 -12.605 3.232 1.00 65.50 220 GLU A CA 1
ATOM 1686 C C . GLU A 1 220 ? -29.989 -12.223 3.308 1.00 65.50 220 GLU A C 1
ATOM 1688 O O . GLU A 1 220 ? -30.364 -11.069 3.089 1.00 65.50 220 GLU A O 1
ATOM 1693 N N . LYS A 1 221 ? -30.850 -13.227 3.505 1.00 52.00 221 LYS A N 1
ATOM 1694 C CA . LYS A 1 221 ? -32.311 -13.101 3.604 1.00 52.00 221 LYS A CA 1
ATOM 1695 C C . LYS A 1 221 ? -32.770 -13.360 5.026 1.00 52.00 221 LYS A C 1
ATOM 1697 O O . LYS A 1 221 ? -32.271 -14.349 5.605 1.00 52.00 221 LYS A O 1
#

pLDDT: mean 87.1, std 7.82, range [52.0, 96.12]